Protein AF-A0A7C8KJS3-F1 (afdb_monomer)

Radius of gyration: 26.73 Å; Cα contacts (8 Å, |Δi|>4): 250; chains: 1; bounding box: 47×83×64 Å

pLDDT: mean 77.05, std 21.18, range [33.53, 98.31]

Structure (mmCIF, N/CA/C/O backbone):
data_AF-A0A7C8KJS3-F1
#
_entry.id   AF-A0A7C8KJS3-F1
#
loop_
_atom_site.group_PDB
_atom_site.id
_atom_site.type_symbol
_atom_site.label_atom_id
_atom_site.label_alt_id
_atom_site.label_comp_id
_atom_site.label_asym_id
_atom_site.label_entity_id
_atom_site.label_seq_id
_atom_site.pdbx_PDB_ins_code
_atom_site.Cartn_x
_atom_site.Cartn_y
_atom_site.Cartn_z
_atom_site.occupancy
_atom_site.B_iso_or_equiv
_atom_site.auth_seq_id
_atom_site.auth_comp_id
_atom_site.auth_asym_id
_atom_site.auth_atom_id
_atom_site.pdbx_PDB_model_num
ATOM 1 N N . MET A 1 1 ? -5.241 2.567 16.759 1.00 78.19 1 MET A N 1
ATOM 2 C CA . MET A 1 1 ? -5.014 2.054 15.390 1.00 78.19 1 MET A CA 1
ATOM 3 C C . MET A 1 1 ? -6.315 1.572 14.747 1.00 78.19 1 MET A C 1
ATOM 5 O O . MET A 1 1 ? -6.652 2.048 13.672 1.00 78.19 1 MET A O 1
ATOM 9 N N . ASP A 1 2 ? -7.074 0.710 15.429 1.00 82.81 2 ASP A N 1
ATOM 10 C CA . ASP A 1 2 ? -8.201 -0.045 14.847 1.00 82.81 2 ASP A CA 1
ATOM 11 C C . ASP A 1 2 ? -9.339 0.792 14.258 1.00 82.81 2 ASP A C 1
ATOM 13 O O . ASP A 1 2 ? -9.916 0.399 13.254 1.00 82.81 2 ASP A O 1
ATOM 17 N N . GLN A 1 3 ? -9.605 1.983 14.802 1.00 85.50 3 GLN A N 1
ATOM 18 C CA . GLN A 1 3 ? -10.633 2.894 14.275 1.00 85.50 3 GLN A CA 1
ATOM 19 C C . GLN A 1 3 ? -10.400 3.340 12.815 1.00 85.50 3 GLN A C 1
ATOM 21 O O . GLN A 1 3 ? -11.325 3.831 12.184 1.00 85.50 3 GLN A O 1
ATOM 26 N N . HIS A 1 4 ? -9.165 3.232 12.307 1.00 89.81 4 HIS A N 1
ATOM 27 C CA . HIS A 1 4 ? -8.796 3.600 10.929 1.00 89.81 4 HIS A CA 1
ATOM 28 C C . HIS A 1 4 ? -8.662 2.383 10.012 1.00 89.81 4 HIS A C 1
ATOM 30 O O . HIS A 1 4 ? -8.365 2.540 8.827 1.00 89.81 4 HIS A O 1
ATOM 36 N N . ARG A 1 5 ? -8.788 1.166 10.558 1.00 93.19 5 ARG A N 1
ATOM 37 C CA . ARG A 1 5 ? -8.637 -0.060 9.778 1.00 93.19 5 ARG A CA 1
ATOM 38 C C . ARG A 1 5 ? -9.802 -0.160 8.802 1.00 93.19 5 ARG A C 1
ATOM 40 O O . ARG A 1 5 ? -10.958 -0.099 9.209 1.00 93.19 5 ARG A O 1
ATOM 47 N N . LEU A 1 6 ? -9.484 -0.380 7.532 1.00 93.94 6 LEU A N 1
AT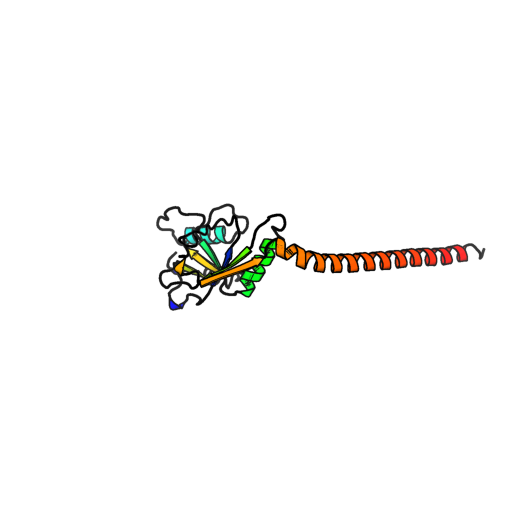OM 48 C CA . LEU A 1 6 ? -10.492 -0.615 6.507 1.00 93.94 6 LEU A CA 1
ATOM 49 C C . LEU A 1 6 ? -11.198 -1.946 6.761 1.00 93.94 6 LEU A C 1
ATOM 51 O O . LEU A 1 6 ? -10.555 -2.994 6.896 1.00 93.94 6 LEU A O 1
ATOM 55 N N . LEU A 1 7 ? -12.526 -1.894 6.787 1.00 92.81 7 LEU A N 1
ATOM 56 C CA . LEU A 1 7 ? -13.381 -3.076 6.778 1.00 92.81 7 LEU A CA 1
ATOM 57 C C . LEU A 1 7 ? -13.336 -3.744 5.396 1.00 92.81 7 LEU A C 1
ATOM 59 O O . LEU A 1 7 ? -12.975 -3.101 4.410 1.00 92.81 7 LEU A O 1
ATOM 63 N N . SER A 1 8 ? -13.732 -5.021 5.304 1.00 84.75 8 SER A N 1
ATOM 64 C CA . SER A 1 8 ? -13.644 -5.795 4.048 1.00 84.75 8 SER A CA 1
ATOM 65 C C . SER A 1 8 ? -14.277 -5.055 2.856 1.00 84.75 8 SER A C 1
ATOM 67 O O . SER A 1 8 ? -13.613 -4.813 1.851 1.00 84.75 8 SER A O 1
ATOM 69 N N . GLY A 1 9 ? -15.506 -4.547 3.013 1.00 88.44 9 GLY A N 1
ATOM 70 C CA . GLY A 1 9 ? -16.215 -3.815 1.954 1.00 88.44 9 GLY A CA 1
ATOM 71 C C . GLY A 1 9 ? -15.665 -2.421 1.615 1.00 88.44 9 GLY A C 1
ATOM 72 O O . GLY A 1 9 ? -16.145 -1.801 0.671 1.00 88.44 9 GLY A O 1
ATOM 73 N N . GLN A 1 10 ? -14.685 -1.910 2.367 1.00 92.12 10 GLN A N 1
ATOM 74 C CA . GLN A 1 10 ? -14.044 -0.612 2.114 1.00 92.12 10 GLN A CA 1
ATOM 75 C C . GLN A 1 10 ? -12.708 -0.748 1.374 1.00 92.12 10 GLN A C 1
ATOM 77 O O . GLN A 1 10 ? -12.130 0.256 0.949 1.00 92.12 10 GLN A O 1
ATOM 82 N N . LYS A 1 11 ? -12.187 -1.972 1.233 1.00 94.62 11 LYS A N 1
ATOM 83 C CA . LYS A 1 11 ? -10.914 -2.205 0.555 1.00 94.62 11 LYS A CA 1
ATOM 84 C C . LYS A 1 11 ? -11.071 -2.017 -0.959 1.00 94.62 11 LYS A C 1
ATOM 86 O O . LYS A 1 11 ? -12.046 -2.492 -1.541 1.00 94.62 11 LYS A O 1
ATOM 91 N N . PRO A 1 12 ? -10.117 -1.344 -1.623 1.00 95.19 12 PRO A N 1
ATOM 92 C CA . PRO A 1 12 ? -10.100 -1.263 -3.081 1.00 95.19 12 PRO A CA 1
ATOM 93 C C . PRO A 1 12 ? -9.927 -2.657 -3.702 1.00 95.19 12 PRO A C 1
ATOM 95 O O . PRO A 1 12 ? -9.172 -3.479 -3.190 1.00 95.19 12 PRO A O 1
ATOM 98 N N . GLY A 1 13 ? -10.596 -2.910 -4.833 1.00 96.06 13 GLY A N 1
ATOM 99 C CA . GLY A 1 13 ? -10.548 -4.221 -5.493 1.00 96.06 13 GLY A CA 1
ATOM 100 C C . GLY A 1 13 ? -9.159 -4.595 -6.025 1.00 96.06 13 GLY A C 1
ATOM 101 O O . GLY A 1 13 ? -8.749 -5.746 -5.911 1.00 96.06 13 GLY A O 1
ATOM 102 N N . LEU A 1 14 ? -8.428 -3.622 -6.574 1.00 97.56 14 LEU A N 1
ATOM 103 C CA . LEU A 1 14 ? -7.027 -3.755 -6.972 1.00 97.56 14 LEU A CA 1
ATOM 104 C C . LEU A 1 14 ? -6.243 -2.539 -6.494 1.00 97.56 14 LEU A C 1
ATOM 106 O O . LEU A 1 14 ? -6.755 -1.417 -6.485 1.00 97.56 14 LEU A O 1
ATOM 110 N N . VAL A 1 15 ? -4.986 -2.776 -6.143 1.00 98.19 15 VAL A N 1
ATOM 111 C CA . VAL A 1 15 ? -4.014 -1.742 -5.796 1.00 98.19 15 VAL A CA 1
ATOM 112 C C . VAL A 1 15 ? -2.680 -2.021 -6.464 1.00 98.19 15 VAL A C 1
ATOM 114 O O . VAL A 1 15 ? -2.384 -3.140 -6.876 1.00 98.19 15 VAL A O 1
ATOM 117 N N . TYR A 1 16 ? -1.871 -0.980 -6.571 1.00 98.00 16 TYR A N 1
ATOM 118 C CA . TYR A 1 16 ? -0.642 -0.970 -7.335 1.00 98.00 16 TYR A CA 1
ATOM 119 C C . TYR A 1 16 ? 0.503 -0.514 -6.450 1.00 98.00 16 TYR A C 1
ATOM 121 O O . TYR A 1 16 ? 0.458 0.554 -5.834 1.00 98.00 16 TYR A O 1
ATOM 129 N N . ARG A 1 17 ? 1.555 -1.319 -6.399 1.00 96.25 17 ARG A N 1
ATOM 130 C CA . ARG A 1 17 ? 2.775 -1.027 -5.662 1.00 96.25 17 ARG A CA 1
ATOM 131 C C . ARG A 1 17 ? 3.912 -0.775 -6.633 1.00 96.25 17 ARG A C 1
ATOM 133 O O . ARG A 1 17 ? 4.205 -1.616 -7.474 1.00 96.25 17 ARG A O 1
ATOM 140 N N . VAL A 1 18 ? 4.600 0.347 -6.469 1.00 94.06 18 VAL A N 1
ATOM 141 C CA . VAL A 1 18 ? 5.885 0.555 -7.137 1.00 94.06 18 VAL A CA 1
ATOM 142 C C . VAL A 1 18 ? 6.965 -0.148 -6.322 1.00 94.06 18 VAL A C 1
ATOM 144 O O . VAL A 1 18 ? 7.097 0.095 -5.121 1.00 94.06 18 VAL A O 1
ATOM 147 N N . HIS A 1 19 ? 7.730 -1.023 -6.964 1.00 92.88 19 HIS A N 1
ATOM 148 C CA . HIS A 1 19 ? 8.839 -1.736 -6.344 1.00 92.88 19 HIS A CA 1
ATOM 149 C C . HIS A 1 19 ? 10.107 -1.611 -7.186 1.00 92.88 19 HIS A C 1
ATOM 151 O O . HIS A 1 19 ? 10.057 -1.545 -8.408 1.00 92.88 19 HIS A O 1
ATOM 157 N N . TYR A 1 20 ? 11.251 -1.559 -6.521 1.00 89.62 20 TYR A N 1
ATOM 158 C CA . TYR A 1 20 ? 12.563 -1.423 -7.136 1.00 89.62 20 TYR A CA 1
ATOM 159 C C . TYR A 1 20 ? 13.612 -2.003 -6.185 1.00 89.62 20 TYR A C 1
ATOM 161 O O . TYR A 1 20 ? 13.393 -2.082 -4.970 1.00 89.62 20 TYR A O 1
ATOM 169 N N . GLN A 1 21 ? 14.761 -2.396 -6.731 1.00 82.75 21 GLN A N 1
ATOM 170 C CA . GLN A 1 21 ? 15.863 -2.949 -5.945 1.00 82.75 21 GLN A CA 1
ATOM 171 C C . GLN A 1 21 ? 16.332 -1.953 -4.871 1.00 82.75 21 GLN A C 1
ATOM 173 O O . GLN A 1 21 ? 16.418 -0.758 -5.125 1.00 82.75 21 GLN A O 1
ATOM 178 N N . GLY A 1 22 ? 16.619 -2.412 -3.653 1.00 79.44 22 GLY A N 1
ATOM 179 C CA . GLY A 1 22 ? 17.018 -1.521 -2.554 1.00 79.44 22 GLY A CA 1
ATOM 180 C C . GLY A 1 22 ? 15.871 -0.711 -1.931 1.00 79.44 22 GLY A C 1
ATOM 181 O O . GLY A 1 22 ? 16.123 0.172 -1.112 1.00 79.44 22 GLY A O 1
ATOM 182 N N . SER A 1 23 ? 14.611 -0.999 -2.282 1.00 84.06 23 SER A N 1
ATOM 183 C CA . SER A 1 23 ? 13.461 -0.550 -1.490 1.00 84.06 23 SER A CA 1
ATOM 184 C C . SER A 1 23 ? 13.569 -1.080 -0.054 1.00 84.06 23 SER A C 1
ATOM 186 O O . SER A 1 23 ? 13.959 -2.224 0.158 1.00 84.06 23 SER A O 1
ATOM 188 N N . ALA A 1 24 ? 13.184 -0.268 0.937 1.00 84.00 24 ALA A N 1
ATOM 189 C CA . ALA A 1 24 ? 13.157 -0.692 2.341 1.00 84.00 24 ALA A CA 1
ATOM 190 C C . ALA A 1 24 ? 12.141 -1.818 2.608 1.00 84.00 24 ALA A C 1
ATOM 192 O O . ALA A 1 24 ? 12.233 -2.510 3.617 1.00 84.00 24 ALA A O 1
ATOM 193 N N . THR A 1 25 ? 11.158 -1.993 1.723 1.00 87.44 25 THR A N 1
ATOM 194 C CA . THR A 1 25 ? 10.287 -3.168 1.729 1.00 87.44 25 THR A CA 1
ATOM 195 C C . THR A 1 25 ? 10.948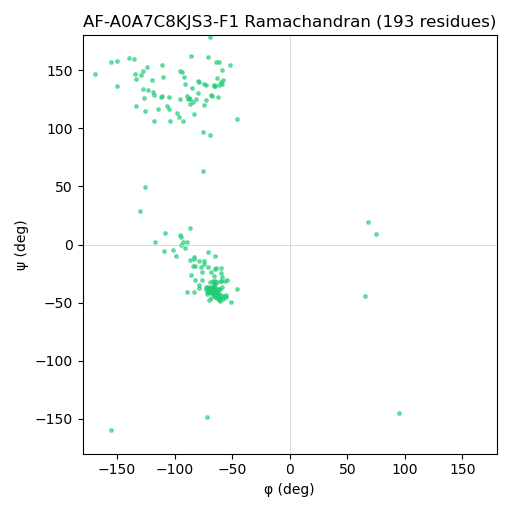 -4.275 0.919 1.00 87.44 25 THR A C 1
ATOM 197 O O . THR A 1 25 ? 11.171 -4.118 -0.284 1.00 87.44 25 THR A O 1
ATOM 200 N N . GLU A 1 26 ? 11.193 -5.403 1.566 1.00 88.56 26 GLU A N 1
ATOM 201 C CA . GLU A 1 26 ? 11.737 -6.596 0.925 1.00 88.56 26 GLU A CA 1
ATOM 202 C C . GLU A 1 26 ? 10.626 -7.344 0.177 1.00 88.56 26 GLU A C 1
ATOM 204 O O . GLU A 1 26 ? 9.499 -7.424 0.671 1.00 88.56 26 GLU A O 1
ATOM 209 N N . TYR A 1 27 ? 10.940 -7.880 -1.003 1.00 89.50 27 TYR A N 1
ATOM 210 C CA . TYR A 1 27 ? 10.081 -8.799 -1.748 1.00 89.50 27 TYR A CA 1
ATOM 211 C C . TYR A 1 27 ? 10.798 -10.140 -1.899 1.00 89.50 27 TYR A C 1
ATOM 213 O O . TYR A 1 27 ? 11.948 -10.170 -2.335 1.00 89.50 27 TYR A O 1
ATOM 221 N N . GLY A 1 28 ? 10.130 -11.233 -1.536 1.00 88.31 28 GLY A N 1
ATOM 222 C CA . GLY A 1 28 ? 10.691 -12.582 -1.595 1.00 88.31 28 GLY A CA 1
ATOM 223 C C . GLY A 1 28 ? 9.610 -13.650 -1.721 1.00 88.31 28 GLY A C 1
ATOM 224 O O . GLY A 1 28 ? 8.478 -13.354 -2.098 1.00 88.31 28 GLY A O 1
ATOM 225 N N . GLU A 1 29 ? 9.945 -14.890 -1.364 1.00 89.19 29 GLU A N 1
ATOM 226 C CA . GLU A 1 29 ? 9.064 -16.062 -1.526 1.00 89.19 29 GLU A CA 1
ATOM 227 C C . GLU A 1 29 ? 7.695 -15.901 -0.845 1.00 89.19 29 GLU A C 1
ATOM 229 O O . GLU A 1 29 ? 6.689 -16.394 -1.340 1.00 89.19 29 GLU A O 1
ATOM 234 N N . ASN A 1 30 ? 7.641 -15.153 0.260 1.00 91.25 30 ASN A N 1
ATOM 235 C CA . ASN A 1 30 ? 6.421 -14.930 1.040 1.00 91.25 30 ASN A CA 1
ATOM 236 C C . ASN A 1 30 ? 5.680 -13.627 0.681 1.00 91.25 30 ASN A C 1
ATOM 238 O O . ASN A 1 30 ? 4.731 -13.246 1.372 1.00 91.25 30 ASN A O 1
ATOM 242 N N . GLY A 1 31 ? 6.106 -12.931 -0.375 1.00 93.69 31 GLY A N 1
ATOM 243 C CA . GLY A 1 31 ? 5.556 -11.648 -0.802 1.00 93.69 31 GLY A CA 1
ATOM 244 C C . GLY A 1 31 ? 6.345 -10.464 -0.246 1.00 93.69 31 GLY A C 1
ATOM 245 O O . GLY A 1 31 ? 7.570 -10.521 -0.128 1.00 93.69 31 GLY A O 1
ATOM 246 N N . PHE A 1 32 ? 5.654 -9.366 0.069 1.00 95.00 32 PHE A N 1
ATOM 247 C CA . PHE A 1 32 ? 6.281 -8.162 0.611 1.00 95.00 32 PHE A CA 1
ATOM 248 C C . PHE A 1 32 ? 6.321 -8.166 2.134 1.00 95.00 32 PHE A C 1
ATOM 250 O O . PHE A 1 32 ? 5.314 -8.432 2.790 1.00 95.00 32 PHE A O 1
ATOM 257 N N . ALA A 1 33 ? 7.449 -7.736 2.690 1.00 94.88 33 ALA A N 1
ATOM 258 C CA . ALA A 1 33 ? 7.615 -7.475 4.112 1.00 94.88 33 ALA A CA 1
ATOM 259 C C . ALA A 1 33 ? 8.077 -6.033 4.342 1.00 94.88 33 ALA A C 1
ATOM 261 O O . ALA A 1 33 ? 9.005 -5.548 3.690 1.00 94.88 33 ALA A O 1
ATOM 262 N N . ALA A 1 34 ? 7.432 -5.347 5.283 1.00 92.81 34 ALA A N 1
ATOM 263 C CA . ALA A 1 34 ? 7.791 -3.993 5.672 1.00 92.81 34 ALA 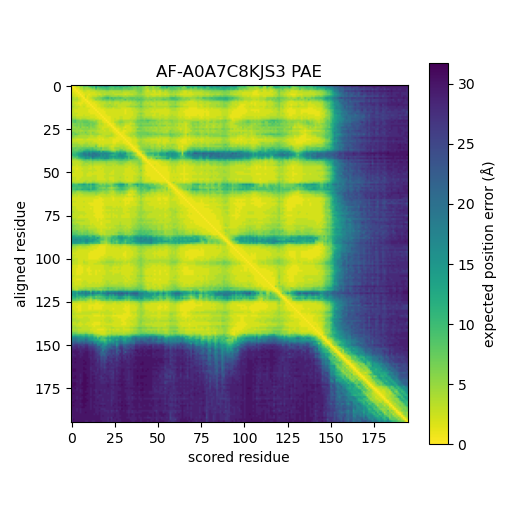A CA 1
ATOM 264 C C . ALA A 1 34 ? 9.221 -3.940 6.238 1.00 92.81 34 ALA A C 1
ATOM 266 O O . ALA A 1 34 ? 9.759 -4.949 6.707 1.00 92.81 34 ALA A O 1
ATOM 267 N N . GLY A 1 35 ? 9.829 -2.753 6.182 1.00 87.62 35 GLY A N 1
ATOM 268 C CA . GLY A 1 35 ? 11.212 -2.559 6.614 1.00 87.62 35 GLY A CA 1
ATOM 269 C C . GLY A 1 35 ? 11.381 -2.732 8.121 1.00 87.62 35 GLY A C 1
ATOM 270 O O . GLY A 1 35 ? 12.373 -3.300 8.565 1.00 87.62 35 GLY A O 1
ATOM 271 N N . ASP A 1 36 ? 10.402 -2.287 8.912 1.00 88.38 36 ASP A N 1
ATOM 272 C CA . ASP A 1 36 ? 10.363 -2.556 10.350 1.00 88.38 36 ASP A CA 1
ATOM 273 C C . ASP A 1 36 ? 9.489 -3.781 10.663 1.00 88.38 36 ASP A C 1
ATOM 275 O O . ASP A 1 36 ? 8.313 -3.850 10.292 1.00 88.38 36 ASP A O 1
ATOM 279 N N . ARG A 1 37 ? 10.093 -4.741 11.376 1.00 82.69 37 ARG A N 1
ATOM 280 C CA . ARG A 1 37 ? 9.514 -6.036 11.768 1.00 82.69 37 ARG A CA 1
ATOM 281 C C . ARG A 1 37 ? 9.390 -6.228 13.280 1.00 82.69 37 ARG A C 1
ATOM 283 O O . ARG A 1 37 ? 8.916 -7.275 13.706 1.00 82.69 37 ARG A O 1
ATOM 290 N N . SER A 1 38 ? 9.757 -5.234 14.091 1.00 81.56 38 SER A N 1
ATOM 291 C CA . SER A 1 38 ? 9.621 -5.264 15.557 1.00 81.56 38 SER A CA 1
ATOM 292 C C . SER A 1 38 ? 8.204 -5.635 16.045 1.00 81.56 38 SER A C 1
ATOM 294 O O . SER A 1 38 ? 7.216 -5.462 15.335 1.00 81.56 38 SER A O 1
ATOM 296 N N . MET A 1 39 ? 8.063 -6.180 17.250 1.00 70.62 39 MET A N 1
ATOM 297 C CA . MET A 1 39 ? 6.733 -6.429 17.813 1.00 70.62 39 MET A CA 1
ATOM 298 C C . MET A 1 39 ? 6.114 -5.098 18.261 1.00 70.62 39 MET A C 1
ATOM 300 O O . MET A 1 39 ? 6.807 -4.272 18.850 1.00 70.62 39 MET A O 1
ATOM 304 N N . ILE A 1 40 ? 4.825 -4.883 17.994 1.00 65.00 40 ILE A N 1
ATOM 305 C CA . ILE A 1 40 ? 4.119 -3.671 18.421 1.00 65.00 40 ILE A CA 1
ATOM 306 C C . ILE A 1 40 ? 3.382 -3.964 19.743 1.00 65.00 40 ILE A C 1
ATOM 308 O O . ILE A 1 40 ? 2.395 -4.702 19.711 1.00 65.00 40 ILE A O 1
ATOM 312 N N . PRO A 1 41 ? 3.797 -3.406 20.898 1.00 58.09 41 PRO A N 1
ATOM 313 C CA . PRO A 1 41 ? 2.903 -3.295 22.050 1.00 58.09 41 PRO A CA 1
ATOM 314 C C . PRO A 1 41 ? 1.742 -2.359 21.694 1.00 58.09 41 PRO A C 1
ATOM 316 O O . PRO A 1 41 ? 1.891 -1.540 20.797 1.00 58.09 41 PRO A O 1
ATOM 319 N N . SER A 1 42 ? 0.589 -2.455 22.364 1.00 68.25 42 SER A N 1
ATOM 320 C CA . SER A 1 42 ? -0.610 -1.667 22.020 1.00 68.25 42 SER A CA 1
ATOM 321 C C . SER A 1 42 ? -0.284 -0.183 21.771 1.00 68.25 42 SER A C 1
ATOM 323 O O . SER A 1 42 ? 0.020 0.556 22.707 1.00 68.25 42 SER A O 1
ATOM 325 N N . ILE A 1 43 ? -0.334 0.248 20.507 1.00 76.94 43 ILE A N 1
ATOM 326 C CA . ILE A 1 43 ? -0.071 1.636 20.121 1.00 76.94 43 ILE A CA 1
ATOM 327 C C . ILE A 1 43 ? -1.368 2.434 20.231 1.00 76.94 43 ILE A C 1
ATOM 329 O O . ILE A 1 43 ? -2.394 2.092 19.630 1.00 76.94 43 ILE A O 1
ATOM 333 N N . ASP A 1 44 ? -1.304 3.524 20.989 1.00 84.56 44 ASP A N 1
ATOM 334 C CA . ASP A 1 44 ? -2.396 4.476 21.107 1.00 84.56 44 ASP A CA 1
ATOM 335 C C . ASP A 1 44 ? -2.615 5.264 19.796 1.00 84.56 44 ASP A C 1
ATOM 337 O O . ASP A 1 44 ? -1.954 5.079 18.770 1.00 84.56 44 ASP A O 1
ATOM 341 N N . LYS A 1 45 ? -3.614 6.148 19.786 1.00 87.94 45 LYS A N 1
ATOM 342 C CA . LYS A 1 45 ? -3.930 6.958 18.600 1.00 87.94 45 LYS A CA 1
ATOM 343 C C . LYS A 1 45 ? -2.750 7.845 18.176 1.00 87.94 45 LYS A C 1
ATOM 345 O O . LYS A 1 45 ? -2.518 8.007 16.979 1.00 87.94 45 LYS A O 1
ATOM 350 N N . THR A 1 46 ? -2.020 8.396 19.141 1.00 87.88 46 THR A N 1
ATOM 351 C CA . THR A 1 46 ? -0.919 9.338 18.915 1.00 87.88 46 THR A CA 1
ATOM 352 C C . THR A 1 46 ? 0.281 8.646 18.277 1.00 87.88 46 THR A C 1
ATOM 354 O O . THR A 1 46 ? 0.781 9.116 17.255 1.00 87.88 46 THR A O 1
ATOM 357 N N . GLY A 1 47 ? 0.697 7.497 18.812 1.00 88.81 47 GLY A N 1
ATOM 358 C CA . GLY A 1 47 ? 1.792 6.705 18.261 1.00 88.81 47 GLY A CA 1
ATOM 359 C C . GLY A 1 47 ? 1.495 6.221 16.843 1.00 88.81 47 GLY A C 1
ATOM 360 O O . GLY A 1 47 ? 2.363 6.290 15.976 1.00 88.81 47 GLY A O 1
ATOM 361 N N . PHE A 1 48 ? 0.246 5.833 16.558 1.00 90.94 48 PHE A N 1
ATOM 362 C CA . PHE A 1 48 ? -0.163 5.451 15.205 1.00 90.94 48 PHE A CA 1
ATOM 363 C C . PHE A 1 48 ? 0.005 6.609 14.213 1.00 90.94 48 PHE A C 1
ATOM 365 O O . PHE A 1 48 ? 0.588 6.428 13.147 1.00 90.94 48 PHE A O 1
ATOM 372 N N . TYR A 1 49 ? -0.458 7.812 14.564 1.00 91.75 49 TYR A N 1
ATOM 373 C CA . TYR A 1 49 ? -0.293 8.978 13.695 1.00 91.75 49 TYR A CA 1
ATOM 374 C C . TYR A 1 49 ? 1.165 9.373 13.503 1.00 91.75 49 TYR A C 1
ATOM 376 O O . TYR A 1 49 ? 1.544 9.709 12.385 1.00 91.75 49 TYR A O 1
ATOM 384 N N . HIS A 1 50 ? 1.989 9.261 14.545 1.00 89.50 50 HIS A N 1
ATOM 385 C CA . HIS A 1 50 ? 3.425 9.478 14.420 1.00 89.50 50 HIS A CA 1
ATOM 386 C C . HIS A 1 50 ? 4.062 8.497 13.422 1.00 89.50 50 HIS A C 1
ATOM 388 O O . HIS A 1 50 ? 4.836 8.909 12.562 1.00 89.50 50 HIS A O 1
ATOM 394 N N . MET A 1 51 ? 3.699 7.210 13.473 1.00 90.25 51 MET A N 1
ATOM 395 C CA . MET A 1 51 ? 4.187 6.221 12.504 1.00 90.25 51 MET A CA 1
ATOM 396 C C . MET A 1 51 ? 3.745 6.531 11.070 1.00 90.25 51 MET A C 1
ATOM 398 O O . MET A 1 51 ? 4.528 6.346 10.139 1.00 90.25 51 MET A O 1
ATOM 402 N N . VAL A 1 52 ? 2.501 6.984 10.882 1.00 91.44 52 VAL A N 1
ATOM 403 C CA . VAL A 1 52 ? 1.995 7.393 9.563 1.00 91.44 52 VAL A CA 1
ATOM 404 C C . VAL A 1 52 ? 2.759 8.618 9.057 1.00 91.44 52 VAL A C 1
ATOM 406 O O . VAL A 1 52 ? 3.190 8.629 7.909 1.00 91.44 52 VAL A O 1
ATOM 409 N N . ASP A 1 53 ? 2.990 9.620 9.905 1.00 90.44 53 ASP A N 1
ATOM 410 C CA . ASP A 1 53 ? 3.740 10.823 9.532 1.00 90.44 53 ASP A CA 1
ATOM 411 C C . ASP 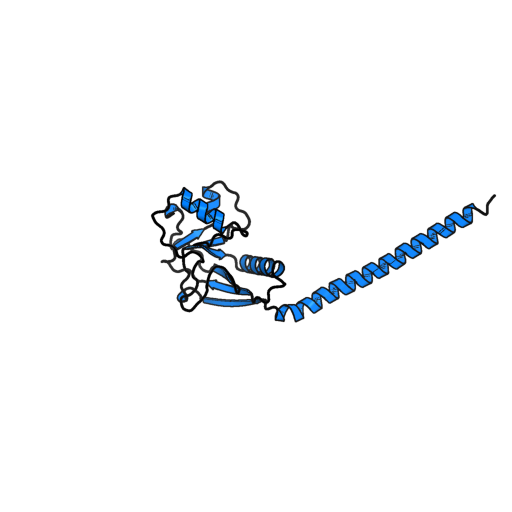A 1 53 ? 5.182 10.499 9.136 1.00 90.44 53 ASP A C 1
ATOM 413 O O . ASP A 1 53 ? 5.664 10.993 8.117 1.00 90.44 53 ASP A O 1
ATOM 417 N N . GLU A 1 54 ? 5.861 9.638 9.898 1.00 89.25 54 GLU A N 1
ATOM 418 C CA . GLU A 1 54 ? 7.204 9.163 9.557 1.00 89.25 54 GLU A CA 1
ATOM 419 C C . GLU A 1 54 ? 7.228 8.375 8.247 1.00 89.25 54 GLU A C 1
ATOM 421 O O . GLU A 1 54 ? 8.139 8.560 7.443 1.00 89.25 54 GLU A O 1
ATOM 426 N N . HIS A 1 55 ? 6.207 7.557 7.983 1.00 90.12 55 HIS A N 1
ATOM 427 C CA . HIS A 1 55 ? 6.099 6.816 6.729 1.00 90.12 55 HIS A CA 1
ATOM 428 C C . HIS A 1 55 ? 5.907 7.726 5.509 1.00 90.12 55 HIS A C 1
ATOM 430 O O . HIS A 1 55 ? 6.549 7.532 4.480 1.00 90.12 55 HIS A O 1
ATOM 436 N N . LEU A 1 56 ? 5.047 8.741 5.623 1.00 88.25 56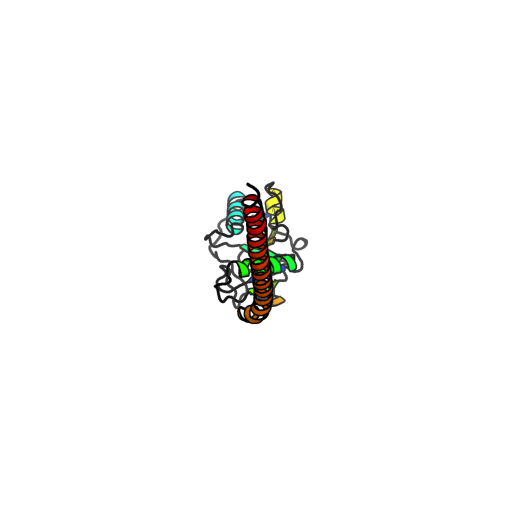 LEU A N 1
ATOM 437 C CA . LEU A 1 56 ? 4.750 9.665 4.523 1.00 88.25 56 LEU A CA 1
ATOM 438 C C . LEU A 1 56 ? 5.886 10.671 4.267 1.00 88.25 56 LEU A C 1
ATOM 440 O O . LEU A 1 56 ? 5.927 11.328 3.221 1.00 88.25 56 LEU A O 1
ATOM 444 N N . ARG A 1 57 ? 6.835 10.806 5.200 1.00 84.69 57 ARG A N 1
ATOM 445 C CA . ARG A 1 57 ? 8.051 11.602 5.016 1.00 84.69 57 ARG A CA 1
ATOM 446 C C . ARG A 1 57 ? 9.027 10.846 4.119 1.00 84.69 57 ARG A C 1
ATOM 448 O O . ARG A 1 57 ? 9.855 10.081 4.594 1.00 84.69 57 ARG A O 1
ATOM 455 N N . TRP A 1 58 ? 9.022 11.171 2.825 1.00 68.56 58 TRP A N 1
ATOM 456 C CA . TRP A 1 58 ? 9.923 10.587 1.811 1.00 68.56 58 TRP A CA 1
ATOM 457 C C . TRP A 1 58 ? 11.400 10.508 2.244 1.00 68.56 58 TRP A C 1
ATOM 459 O O . TRP A 1 58 ? 12.101 9.560 1.907 1.00 68.56 58 TRP A O 1
ATOM 469 N N . ARG A 1 59 ? 11.906 11.527 2.954 1.00 71.62 59 ARG A N 1
ATOM 470 C CA . ARG A 1 59 ? 13.312 11.599 3.398 1.00 71.62 59 ARG A CA 1
ATOM 471 C C . ARG A 1 59 ? 13.569 10.953 4.761 1.00 71.62 59 ARG A C 1
ATOM 473 O O . ARG A 1 59 ? 14.695 11.041 5.250 1.00 71.62 59 ARG A O 1
ATOM 480 N N . SER A 1 60 ? 12.556 10.358 5.391 1.00 76.31 60 SER A N 1
ATOM 481 C CA . SER A 1 60 ? 12.763 9.652 6.649 1.00 76.31 60 SER A CA 1
ATOM 482 C C . SER A 1 60 ? 13.658 8.440 6.409 1.00 76.31 60 SER A C 1
ATOM 484 O O . SER A 1 60 ? 13.517 7.714 5.427 1.00 76.31 60 SER A O 1
ATOM 486 N N . ARG A 1 61 ? 14.622 8.248 7.310 1.00 75.44 61 A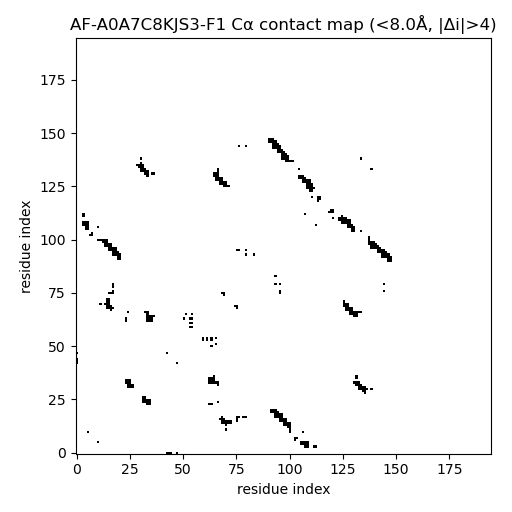RG A N 1
ATOM 487 C CA . ARG A 1 61 ? 15.476 7.052 7.344 1.00 75.44 61 ARG A CA 1
ATOM 488 C C . ARG A 1 61 ? 14.922 5.997 8.299 1.00 75.44 61 ARG A C 1
ATOM 490 O O . ARG A 1 61 ? 15.541 4.950 8.468 1.00 75.44 61 ARG A O 1
ATOM 497 N N . VAL A 1 62 ? 13.796 6.291 8.948 1.00 82.81 62 VAL A N 1
ATOM 498 C CA . VAL A 1 62 ? 13.130 5.372 9.861 1.00 82.81 62 VAL A CA 1
ATOM 499 C C . VAL A 1 62 ? 12.490 4.268 9.033 1.00 82.81 62 VAL A C 1
ATOM 501 O O . VAL A 1 62 ? 11.708 4.529 8.117 1.00 82.81 62 VAL A O 1
ATOM 504 N N . LEU A 1 63 ? 12.838 3.021 9.346 1.00 86.06 63 LEU A N 1
ATOM 505 C CA . LEU A 1 63 ? 12.200 1.869 8.728 1.00 86.06 63 LEU A CA 1
ATOM 506 C C . LEU A 1 63 ? 10.720 1.877 9.085 1.00 86.06 63 LEU A C 1
ATOM 508 O O . LEU A 1 63 ? 10.344 1.968 10.252 1.00 86.06 63 LEU A O 1
ATOM 512 N N . SER A 1 64 ? 9.879 1.799 8.063 1.00 90.31 64 SER A N 1
ATOM 513 C CA . SER A 1 64 ? 8.444 1.814 8.270 1.00 90.31 64 SER A CA 1
ATOM 514 C C . SER A 1 64 ? 7.866 0.410 8.333 1.00 90.31 64 SER A C 1
ATOM 516 O O . SER A 1 64 ? 8.325 -0.507 7.651 1.00 90.31 64 SER A O 1
ATOM 518 N N . ARG A 1 65 ? 6.796 0.288 9.119 1.00 91.31 65 ARG A N 1
ATOM 519 C CA . ARG A 1 65 ? 5.912 -0.878 9.171 1.00 91.31 65 ARG A CA 1
ATOM 520 C C . ARG A 1 65 ? 4.852 -0.898 8.089 1.00 91.31 65 ARG A C 1
ATOM 522 O O . ARG A 1 65 ? 4.163 -1.904 7.935 1.00 91.31 65 ARG A O 1
ATOM 529 N N . PHE A 1 66 ? 4.670 0.222 7.405 1.00 94.31 66 PHE A N 1
ATOM 530 C CA . PHE A 1 66 ? 3.683 0.333 6.355 1.00 94.31 66 PHE A CA 1
ATOM 531 C C . PHE A 1 66 ? 4.306 0.030 5.001 1.00 94.31 66 PHE A C 1
ATOM 533 O O . PHE A 1 66 ? 5.483 0.297 4.748 1.00 94.31 66 PHE A O 1
ATOM 540 N N . ILE A 1 67 ? 3.484 -0.532 4.129 1.00 95.69 67 ILE A N 1
ATOM 541 C CA . ILE A 1 67 ? 3.806 -0.772 2.732 1.00 95.69 67 ILE A CA 1
ATOM 542 C C . ILE A 1 67 ? 2.813 0.057 1.914 1.00 95.69 67 ILE A C 1
ATOM 544 O O . ILE A 1 67 ? 1.633 -0.296 1.851 1.00 95.69 67 ILE A O 1
ATOM 548 N N . SER A 1 68 ? 3.280 1.160 1.315 1.00 95.31 68 SER A N 1
ATOM 549 C CA . SER A 1 68 ? 2.447 1.997 0.442 1.00 95.31 68 SER A CA 1
ATOM 550 C C . SER A 1 68 ? 2.036 1.258 -0.822 1.00 95.31 68 SER A C 1
ATOM 552 O O . SER A 1 68 ? 2.857 0.608 -1.488 1.00 95.31 68 SER A O 1
ATOM 554 N N . VAL A 1 69 ? 0.769 1.437 -1.173 1.00 97.00 69 VAL A N 1
ATOM 555 C CA . VAL A 1 69 ? 0.158 1.049 -2.443 1.00 97.00 69 VAL A CA 1
ATOM 556 C C . VAL A 1 69 ? -0.803 2.152 -2.894 1.00 97.00 69 VAL A C 1
ATOM 558 O O . VAL A 1 69 ? -1.257 2.954 -2.082 1.00 97.00 69 VAL A O 1
ATOM 561 N N . PHE A 1 70 ? -1.148 2.178 -4.176 1.00 97.00 70 PHE A N 1
ATOM 562 C CA . PHE A 1 70 ? -2.070 3.154 -4.759 1.00 97.00 70 PHE A CA 1
ATOM 563 C C . PHE A 1 70 ? -3.278 2.446 -5.368 1.00 97.00 70 PHE A C 1
ATOM 565 O O . PHE A 1 70 ? -3.113 1.400 -5.988 1.00 97.00 70 PHE A O 1
ATOM 572 N N . SER A 1 71 ? -4.483 2.996 -5.248 1.00 96.62 71 SER A N 1
ATOM 573 C CA . SER A 1 71 ? -5.654 2.465 -5.963 1.00 96.62 71 SER A CA 1
ATOM 574 C C . SER A 1 71 ? -5.750 2.960 -7.414 1.00 96.62 71 SER A C 1
ATOM 576 O O . SER A 1 71 ? -6.404 2.316 -8.233 1.00 96.62 71 SER A O 1
ATOM 578 N N . ASP A 1 72 ? -5.065 4.053 -7.777 1.00 95.88 72 ASP A N 1
ATOM 579 C CA . ASP A 1 72 ? -4.964 4.539 -9.159 1.00 95.88 72 ASP A CA 1
ATOM 580 C C . ASP A 1 72 ? -3.650 4.069 -9.813 1.00 95.88 72 ASP A C 1
ATOM 582 O O . ASP A 1 72 ? -2.548 4.513 -9.472 1.00 95.88 72 ASP A O 1
ATOM 586 N N . ARG A 1 73 ? -3.772 3.202 -10.828 1.00 95.44 73 ARG A N 1
ATOM 587 C CA . ARG A 1 73 ? -2.637 2.688 -11.615 1.00 95.44 73 ARG A CA 1
ATOM 588 C C . ARG A 1 73 ? -1.797 3.805 -12.233 1.00 95.44 73 ARG A C 1
ATOM 590 O O . ARG A 1 73 ? -0.572 3.779 -12.155 1.00 95.44 73 ARG A O 1
ATOM 597 N N . LYS A 1 74 ? -2.441 4.813 -12.831 1.00 93.00 74 LYS A N 1
ATOM 598 C CA . LYS A 1 74 ? -1.749 5.936 -13.481 1.00 93.00 74 LYS A CA 1
ATOM 599 C C . LYS A 1 74 ? -1.008 6.778 -12.453 1.00 93.00 74 LYS A C 1
ATOM 601 O O . LYS A 1 74 ? 0.010 7.385 -12.786 1.00 93.00 74 LYS A O 1
ATOM 606 N N . HIS A 1 75 ? -1.515 6.874 -11.226 1.00 91.94 75 HIS A N 1
ATOM 607 C CA . HIS A 1 75 ? -0.789 7.553 -10.164 1.00 91.94 75 HIS A CA 1
ATOM 608 C C . HIS A 1 75 ? 0.464 6.777 -9.755 1.00 91.94 75 HIS A C 1
ATOM 610 O O . HIS A 1 75 ? 1.541 7.377 -9.742 1.00 91.94 75 HIS A O 1
ATOM 616 N N . ALA A 1 76 ? 0.363 5.462 -9.554 1.00 93.44 76 ALA A N 1
ATOM 617 C CA . ALA A 1 76 ? 1.526 4.615 -9.292 1.00 93.44 76 ALA A CA 1
ATOM 618 C C . ALA A 1 76 ? 2.580 4.711 -10.414 1.00 93.44 76 ALA A C 1
ATOM 620 O O . ALA A 1 76 ? 3.762 4.908 -10.141 1.00 93.44 76 ALA A O 1
ATOM 621 N N . GLU A 1 77 ? 2.168 4.684 -11.685 1.00 92.00 77 GLU A N 1
ATOM 622 C CA . GLU A 1 77 ? 3.071 4.866 -12.832 1.00 92.00 77 GLU A CA 1
ATOM 623 C C . GLU A 1 77 ? 3.759 6.241 -12.834 1.00 92.00 77 GLU A C 1
ATOM 625 O O . GLU A 1 77 ? 4.962 6.346 -13.088 1.00 92.00 77 GLU A O 1
ATOM 630 N N . ARG A 1 78 ? 3.020 7.323 -12.548 1.00 90.00 78 ARG A N 1
ATOM 631 C CA . ARG A 1 78 ? 3.614 8.666 -12.422 1.00 90.00 78 ARG A CA 1
ATOM 632 C C . ARG A 1 78 ? 4.615 8.719 -11.274 1.00 90.00 78 ARG A C 1
ATOM 634 O O . ARG A 1 78 ? 5.668 9.333 -11.430 1.00 90.00 78 ARG A O 1
ATOM 641 N N . TRP A 1 79 ? 4.301 8.081 -10.149 1.00 88.25 79 TRP A N 1
ATOM 642 C CA . TRP A 1 79 ? 5.201 7.990 -9.005 1.00 88.25 79 TRP A CA 1
ATOM 643 C C . TRP A 1 79 ? 6.489 7.249 -9.381 1.00 88.25 79 TRP A C 1
ATOM 645 O O . TRP A 1 79 ? 7.575 7.772 -9.143 1.00 88.25 79 TRP A O 1
ATOM 655 N N . ALA A 1 80 ? 6.378 6.108 -10.071 1.00 88.88 80 ALA A N 1
ATOM 656 C CA . ALA A 1 80 ? 7.517 5.350 -10.589 1.00 88.88 80 ALA A CA 1
ATOM 657 C C . ALA A 1 80 ? 8.421 6.204 -11.493 1.00 88.88 80 ALA A C 1
ATOM 659 O O . ALA A 1 80 ? 9.639 6.207 -11.325 1.00 88.88 80 ALA A O 1
ATOM 660 N N . ARG A 1 81 ? 7.835 7.005 -12.395 1.00 84.81 81 ARG A N 1
ATOM 661 C CA . ARG A 1 81 ? 8.585 7.930 -13.269 1.00 84.81 81 ARG A CA 1
ATOM 662 C C . ARG A 1 81 ? 9.333 9.009 -12.491 1.00 84.81 81 ARG A C 1
ATOM 664 O O . ARG A 1 81 ? 10.483 9.301 -12.806 1.00 84.81 81 ARG A O 1
ATOM 671 N N . VAL A 1 82 ? 8.688 9.616 -11.492 1.00 84.56 82 VAL A N 1
ATOM 672 C CA . VAL A 1 82 ? 9.327 10.632 -10.638 1.00 84.56 82 VAL A CA 1
ATOM 673 C C . VAL A 1 82 ? 10.465 10.011 -9.835 1.00 84.56 82 VAL A C 1
ATOM 675 O O . VAL A 1 82 ? 11.542 10.598 -9.750 1.00 84.56 82 VAL A O 1
ATOM 678 N N . TRP A 1 83 ? 10.250 8.816 -9.280 1.00 85.12 83 TRP A N 1
ATOM 679 C CA . TRP A 1 83 ? 11.284 8.092 -8.554 1.00 85.12 83 TRP A CA 1
ATOM 680 C C . TRP A 1 83 ? 12.486 7.788 -9.454 1.00 85.12 83 TRP A C 1
ATOM 682 O O . TRP A 1 83 ? 13.605 8.131 -9.082 1.00 85.12 83 TRP A O 1
ATOM 692 N N . GLN A 1 84 ? 12.265 7.253 -10.659 1.00 82.75 84 GLN A N 1
ATOM 693 C CA . GLN A 1 84 ? 13.331 6.989 -11.631 1.00 82.75 84 GLN A CA 1
ATOM 694 C C . GLN A 1 84 ? 14.102 8.265 -11.987 1.00 82.75 84 GLN A C 1
ATOM 696 O O . GLN A 1 84 ? 15.327 8.268 -11.960 1.00 82.75 84 GLN A O 1
ATOM 701 N N . GLY A 1 85 ? 13.400 9.365 -12.282 1.00 82.31 85 GLY A N 1
ATOM 702 C CA . GLY A 1 85 ? 14.027 10.647 -12.623 1.00 82.31 85 GLY A CA 1
ATOM 703 C C . GLY A 1 85 ? 14.932 11.197 -11.514 1.00 82.31 85 GLY A C 1
ATOM 704 O O . GLY A 1 85 ? 15.946 11.824 -11.802 1.00 82.31 85 GLY A O 1
ATOM 705 N N . ASN A 1 86 ? 14.606 10.913 -10.252 1.00 82.94 86 ASN A N 1
ATOM 706 C CA . ASN A 1 86 ? 15.426 11.292 -9.098 1.00 82.94 86 ASN A CA 1
ATOM 707 C C . ASN A 1 86 ? 16.574 10.309 -8.808 1.00 82.94 86 ASN A C 1
ATOM 709 O O . ASN A 1 86 ? 17.434 10.617 -7.987 1.00 82.94 86 ASN A O 1
ATOM 713 N N . ASN A 1 87 ? 16.583 9.140 -9.453 1.00 82.19 87 ASN A N 1
ATOM 714 C CA . ASN A 1 87 ? 17.519 8.043 -9.211 1.00 82.19 87 ASN A CA 1
ATOM 715 C C . ASN A 1 87 ? 18.148 7.530 -10.522 1.00 82.19 87 ASN A C 1
ATOM 717 O O . ASN A 1 87 ? 18.508 6.363 -10.613 1.00 82.19 87 ASN A O 1
ATOM 721 N N . MET A 1 88 ? 18.282 8.387 -11.544 1.00 72.81 88 MET A N 1
ATOM 722 C CA . MET A 1 88 ? 18.739 7.994 -12.890 1.00 72.81 88 MET A CA 1
ATOM 723 C C . MET A 1 88 ? 20.133 7.352 -12.920 1.00 72.81 88 MET A C 1
ATOM 725 O O . MET A 1 88 ? 20.418 6.556 -13.808 1.00 72.81 88 MET A O 1
ATOM 729 N N . GLU A 1 89 ? 20.989 7.701 -11.961 1.00 73.25 89 GLU A N 1
ATOM 730 C CA . GLU A 1 89 ? 22.342 7.144 -11.834 1.00 73.25 89 GLU A CA 1
ATOM 731 C C . GLU A 1 89 ? 22.340 5.709 -11.291 1.00 73.25 89 GLU A C 1
ATOM 733 O O . GLU A 1 89 ? 23.333 4.989 -11.401 1.00 73.25 89 GLU A O 1
ATOM 738 N N . LEU A 1 90 ? 21.226 5.284 -10.693 1.00 71.56 90 LEU A N 1
ATOM 739 C CA . LEU A 1 90 ? 21.076 3.960 -10.128 1.00 71.56 90 LEU A CA 1
ATOM 740 C C . LEU A 1 90 ? 20.577 3.001 -11.217 1.00 71.56 90 LEU A C 1
ATOM 742 O O . LEU A 1 90 ? 19.554 3.237 -11.859 1.00 71.56 90 LEU A O 1
ATOM 746 N N . ASP A 1 91 ? 21.293 1.894 -11.410 1.00 70.75 91 ASP A N 1
ATOM 747 C CA . ASP A 1 91 ? 20.918 0.821 -12.339 1.00 70.75 91 ASP A CA 1
ATOM 748 C C . ASP A 1 91 ? 19.781 -0.046 -11.778 1.00 70.75 91 ASP A C 1
ATOM 750 O O . ASP A 1 91 ? 19.957 -1.203 -11.407 1.00 70.75 91 ASP A O 1
ATOM 754 N N . HIS A 1 92 ? 18.619 0.574 -11.580 1.00 80.00 92 HIS A N 1
ATOM 755 C CA . HIS A 1 92 ? 17.478 -0.055 -10.933 1.00 80.00 92 HIS A CA 1
ATOM 756 C C . HIS A 1 92 ? 16.361 -0.250 -11.946 1.00 80.00 92 HIS A C 1
ATOM 758 O O . HIS A 1 92 ? 15.905 0.694 -12.593 1.00 80.00 92 HIS A O 1
ATOM 764 N N . THR A 1 93 ? 15.884 -1.489 -12.028 1.00 85.19 93 THR A N 1
ATOM 765 C CA . THR A 1 93 ? 14.626 -1.802 -12.701 1.00 85.19 93 THR A CA 1
ATOM 766 C C . THR A 1 93 ? 13.466 -1.467 -11.768 1.00 85.19 93 THR A C 1
ATOM 768 O O . THR A 1 93 ? 13.465 -1.871 -10.599 1.00 85.19 93 THR A O 1
ATOM 771 N N . VAL A 1 94 ? 12.480 -0.733 -12.283 1.00 90.00 94 VAL A N 1
ATOM 772 C CA . VAL A 1 94 ? 11.268 -0.367 -11.545 1.00 90.00 94 VAL A CA 1
ATOM 773 C C . VAL A 1 94 ? 10.099 -1.206 -12.040 1.00 90.00 94 VAL A C 1
ATOM 775 O O . VAL A 1 94 ? 9.786 -1.247 -13.233 1.00 90.00 94 VAL A O 1
ATOM 778 N N . TYR A 1 95 ? 9.432 -1.849 -11.093 1.00 92.19 95 TYR A N 1
ATOM 779 C CA . TYR A 1 95 ? 8.287 -2.717 -11.299 1.00 92.19 95 TYR A CA 1
ATOM 780 C C . TYR A 1 95 ? 7.015 -2.070 -10.761 1.00 92.19 95 TYR A C 1
ATOM 782 O O . TYR A 1 95 ? 7.018 -1.414 -9.716 1.00 92.19 95 TYR A O 1
ATOM 790 N N . LEU A 1 96 ? 5.915 -2.304 -11.464 1.00 95.81 96 LEU A N 1
ATOM 791 C CA . LEU A 1 96 ? 4.566 -2.061 -10.993 1.00 95.81 96 LEU A CA 1
ATOM 792 C C . LEU A 1 96 ? 3.951 -3.408 -10.646 1.00 95.81 96 LEU A C 1
ATOM 794 O O . LEU A 1 96 ? 3.797 -4.278 -11.500 1.00 95.81 96 LEU A O 1
ATOM 798 N N . VAL A 1 97 ? 3.627 -3.582 -9.376 1.00 97.00 97 VAL A N 1
ATOM 799 C CA . VAL A 1 97 ? 3.087 -4.826 -8.846 1.00 97.00 97 VAL A CA 1
ATOM 800 C C . VAL A 1 97 ? 1.611 -4.628 -8.556 1.00 97.00 97 VAL A C 1
ATOM 802 O O . VAL A 1 97 ? 1.239 -3.758 -7.768 1.00 97.00 97 VAL A O 1
ATOM 805 N N . THR A 1 98 ? 0.775 -5.416 -9.220 1.00 98.25 98 THR A N 1
ATOM 806 C CA . THR A 1 98 ? -0.676 -5.412 -9.050 1.00 98.25 98 THR A CA 1
ATOM 807 C C . THR A 1 98 ? -1.045 -6.386 -7.947 1.00 98.25 98 THR A C 1
ATOM 809 O O . THR A 1 98 ? -0.639 -7.549 -7.954 1.00 98.25 98 THR A O 1
ATOM 812 N N . ILE A 1 99 ? -1.817 -5.896 -6.987 1.00 98.31 99 ILE A N 1
ATOM 813 C CA . ILE A 1 99 ? -2.145 -6.592 -5.751 1.00 98.31 99 ILE A CA 1
ATOM 814 C C . ILE A 1 99 ? -3.662 -6.594 -5.602 1.00 98.31 99 ILE A C 1
ATOM 816 O O . ILE A 1 99 ? -4.314 -5.562 -5.773 1.00 98.31 99 ILE A O 1
ATOM 820 N N . LYS A 1 100 ? -4.220 -7.754 -5.269 1.00 98.00 100 LYS A N 1
ATOM 821 C CA . LYS A 1 100 ? -5.617 -7.922 -4.883 1.00 98.00 100 LYS A CA 1
ATOM 822 C C . LYS A 1 100 ? -5.670 -8.109 -3.364 1.00 98.00 100 LYS A C 1
ATOM 824 O O . LYS A 1 100 ? -5.273 -9.172 -2.890 1.00 98.00 100 LYS A O 1
ATOM 829 N N . PRO A 1 101 ? -6.110 -7.100 -2.592 1.00 96.81 101 PRO A N 1
ATOM 830 C CA . PRO A 1 101 ? -6.207 -7.238 -1.144 1.00 96.81 101 PRO A CA 1
ATOM 831 C C . PRO A 1 101 ? -7.151 -8.375 -0.727 1.00 96.81 101 PRO A C 1
ATOM 833 O O . PRO A 1 101 ? -8.224 -8.543 -1.308 1.00 96.81 101 PRO A O 1
ATOM 836 N N . SER A 1 102 ? -6.761 -9.120 0.304 1.00 94.62 102 SER A N 1
ATOM 837 C CA . SER A 1 102 ? -7.589 -10.104 1.004 1.00 94.62 102 SER A CA 1
ATOM 838 C C . SER A 1 102 ? -8.427 -9.435 2.100 1.00 94.62 102 SER A C 1
ATOM 840 O O . SER A 1 102 ? -8.123 -8.331 2.562 1.00 94.62 102 SER A O 1
ATOM 842 N N . GLU A 1 103 ? -9.471 -10.114 2.573 1.00 90.56 103 GLU A N 1
ATOM 843 C CA . GLU A 1 103 ? -10.293 -9.677 3.706 1.00 90.56 103 GLU A CA 1
ATOM 844 C C . GLU A 1 103 ? -9.497 -9.600 5.015 1.00 90.56 103 GLU A C 1
ATOM 846 O O . GLU A 1 103 ? -9.717 -8.685 5.814 1.00 90.56 103 GLU A O 1
ATOM 851 N N . ASP A 1 104 ? -8.500 -10.469 5.182 1.00 91.94 104 ASP A N 1
ATOM 852 C CA . ASP A 1 104 ? -7.668 -10.533 6.388 1.00 91.94 104 ASP A CA 1
ATOM 853 C C . ASP A 1 104 ? -6.608 -9.429 6.454 1.00 91.94 104 ASP A C 1
ATOM 855 O O . ASP A 1 104 ? -6.111 -9.098 7.535 1.00 91.94 104 ASP A O 1
ATOM 859 N N . ASP A 1 105 ? -6.287 -8.808 5.315 1.00 94.31 105 ASP A N 1
ATOM 860 C CA . ASP A 1 105 ? -5.240 -7.794 5.251 1.00 94.31 105 ASP A CA 1
ATOM 861 C C . ASP A 1 105 ? -5.566 -6.593 6.149 1.00 94.31 105 ASP A C 1
ATOM 863 O O . ASP A 1 105 ? -6.694 -6.094 6.212 1.00 94.31 105 ASP A O 1
ATOM 867 N N . VAL A 1 106 ? -4.567 -6.094 6.869 1.00 94.56 106 VAL A N 1
ATOM 868 C CA . VAL A 1 106 ? -4.725 -4.894 7.693 1.00 94.56 106 VAL A CA 1
ATOM 869 C C . VAL A 1 106 ? -4.309 -3.699 6.849 1.00 94.56 106 VAL A C 1
ATOM 871 O O . VAL A 1 106 ? -3.121 -3.501 6.591 1.00 94.56 106 VAL A O 1
ATOM 874 N N . MET A 1 107 ? -5.297 -2.921 6.409 1.00 96.31 107 MET A N 1
ATOM 875 C CA . MET A 1 107 ? -5.094 -1.769 5.536 1.00 96.31 107 MET A CA 1
ATOM 876 C C . MET A 1 107 ? -5.674 -0.491 6.129 1.00 96.31 107 MET A C 1
ATOM 878 O O . MET A 1 107 ? -6.666 -0.529 6.858 1.00 96.31 107 MET A O 1
ATOM 882 N N . PHE A 1 108 ? -5.088 0.639 5.743 1.00 95.81 108 PHE A N 1
ATOM 883 C CA . PHE A 1 108 ? -5.550 1.973 6.110 1.00 95.81 108 PHE A CA 1
ATOM 884 C C . PHE A 1 108 ? -5.586 2.890 4.885 1.00 95.81 108 PHE A C 1
ATOM 886 O O . PHE A 1 108 ? -4.683 2.827 4.049 1.00 95.81 108 PHE A O 1
ATOM 893 N N . SER A 1 109 ? -6.590 3.764 4.788 1.00 95.38 109 SER A N 1
ATOM 894 C CA . SER A 1 109 ? -6.609 4.837 3.786 1.00 95.38 109 SER A CA 1
ATOM 895 C C . SER A 1 109 ? -5.819 6.043 4.294 1.00 95.38 109 SER A C 1
ATOM 897 O O . SER A 1 109 ? -6.152 6.616 5.335 1.00 95.38 109 SER A O 1
ATOM 899 N N . VAL A 1 110 ? -4.798 6.478 3.548 1.00 94.44 110 VAL A N 1
ATOM 900 C CA . VAL A 1 110 ? -4.060 7.707 3.890 1.00 94.44 110 VAL A CA 1
ATOM 901 C C . VAL A 1 110 ? -4.993 8.916 3.820 1.00 94.44 110 VAL A C 1
ATOM 903 O O . VAL A 1 110 ? -4.974 9.770 4.707 1.00 94.44 110 VAL A O 1
ATOM 906 N N . GLY A 1 111 ? -5.859 8.963 2.805 1.00 92.62 111 GLY A N 1
ATOM 907 C CA . GLY A 1 111 ? -6.834 10.034 2.627 1.00 92.62 111 GLY A CA 1
ATOM 908 C C . GLY A 1 111 ? -7.781 10.207 3.820 1.00 92.62 111 GLY A C 1
ATOM 909 O O . GLY A 1 111 ? -7.995 11.339 4.252 1.00 92.62 111 GLY A O 1
ATOM 910 N N . GLU A 1 112 ? -8.317 9.112 4.366 1.00 92.25 112 GLU A N 1
ATOM 911 C CA . GLU A 1 112 ? -9.216 9.146 5.535 1.00 92.25 112 GLU A CA 1
ATOM 912 C C . GLU A 1 112 ? -8.476 9.508 6.831 1.00 92.25 112 GLU A C 1
ATOM 914 O O . GLU A 1 112 ? -8.990 10.279 7.649 1.00 92.25 112 GLU A O 1
ATOM 919 N N . ILE A 1 113 ? -7.242 9.016 7.010 1.00 92.94 113 ILE A N 1
ATOM 920 C CA . ILE A 1 113 ? -6.409 9.370 8.170 1.00 92.94 113 ILE A CA 1
ATOM 921 C C . ILE A 1 113 ? -6.129 10.875 8.191 1.00 92.94 113 ILE A C 1
ATOM 923 O O . ILE A 1 113 ? -6.268 11.510 9.240 1.00 92.94 113 ILE A O 1
ATOM 927 N N . LEU A 1 114 ? -5.726 11.449 7.052 1.00 90.88 114 LEU A N 1
ATOM 928 C CA . LEU A 1 114 ? -5.439 12.880 6.939 1.00 90.88 114 LEU A CA 1
ATOM 929 C C . LEU A 1 114 ? -6.701 13.721 7.165 1.00 90.88 114 LEU A C 1
ATOM 931 O O . LEU A 1 114 ? -6.655 14.697 7.912 1.00 90.88 114 LEU A O 1
ATOM 935 N N . GLU A 1 115 ? -7.837 13.300 6.609 1.00 89.81 115 GLU A N 1
ATOM 936 C CA . GLU A 1 115 ? -9.130 13.965 6.805 1.00 89.81 115 GLU A CA 1
ATOM 937 C C . GLU A 1 115 ? -9.571 13.972 8.268 1.00 89.81 115 GLU A C 1
ATOM 939 O O . GLU A 1 115 ? -9.923 15.023 8.798 1.00 89.81 115 GLU A O 1
ATOM 944 N N . THR A 1 116 ? -9.460 12.834 8.959 1.00 90.25 116 THR A N 1
ATOM 945 C CA . THR A 1 116 ? -9.786 12.735 10.392 1.00 90.25 116 THR A CA 1
ATOM 946 C C . THR A 1 116 ? -8.928 13.674 11.247 1.00 90.25 116 THR A C 1
ATOM 948 O O . THR A 1 116 ? -9.318 14.063 12.347 1.00 90.25 116 THR A O 1
ATOM 951 N N . ARG A 1 117 ? -7.742 14.044 10.755 1.00 89.38 117 ARG A N 1
ATOM 952 C CA . ARG A 1 117 ? -6.811 14.968 11.414 1.00 89.38 117 ARG A CA 1
ATOM 953 C C . ARG A 1 117 ? -6.987 16.425 10.971 1.00 89.38 117 ARG A C 1
ATOM 955 O O . ARG A 1 117 ? -6.215 17.271 11.411 1.00 89.38 117 ARG A O 1
ATOM 962 N N . GLY A 1 118 ? -7.958 16.725 10.103 1.00 87.75 118 GLY A N 1
ATOM 963 C CA . GLY A 1 118 ? -8.162 18.062 9.536 1.00 87.75 118 GLY A CA 1
ATOM 964 C C . GLY A 1 118 ? -7.043 18.508 8.586 1.00 87.75 118 GLY A C 1
ATOM 965 O O . GLY A 1 118 ? -6.880 19.702 8.346 1.00 87.75 118 GLY A O 1
ATOM 966 N N . LEU A 1 119 ? -6.248 17.568 8.062 1.00 85.19 119 LEU A N 1
ATOM 967 C CA . LEU A 1 119 ? -5.160 17.837 7.124 1.00 85.19 119 LEU A CA 1
ATOM 968 C C . LEU A 1 119 ? -5.672 17.730 5.682 1.00 85.19 119 LEU A C 1
ATOM 970 O O . LEU A 1 119 ? -6.519 16.896 5.360 1.00 85.19 119 LEU A O 1
ATOM 974 N N . GLN A 1 120 ? -5.161 18.581 4.790 1.00 75.00 120 GLN A N 1
ATOM 975 C CA . GLN A 1 120 ? -5.613 18.603 3.398 1.00 75.00 120 GLN A CA 1
ATOM 976 C C . GLN A 1 120 ? -5.247 17.314 2.650 1.00 75.00 120 GLN A C 1
ATOM 978 O O . GLN A 1 120 ? -4.113 16.836 2.717 1.00 75.00 120 GLN A O 1
ATOM 983 N N . LYS A 1 121 ? -6.204 16.799 1.865 1.00 64.31 121 LYS A N 1
ATOM 984 C CA . LYS A 1 121 ? -5.995 15.690 0.925 1.00 64.31 121 LYS A CA 1
ATOM 985 C C . LYS A 1 121 ? -5.117 16.183 -0.227 1.00 64.31 121 LYS A C 1
ATOM 987 O O . LYS A 1 121 ? -5.606 16.780 -1.181 1.00 64.31 121 LYS A O 1
ATOM 992 N N . GLY A 1 122 ? -3.808 15.973 -0.110 1.00 67.75 122 GLY A N 1
ATOM 993 C CA . GLY A 1 122 ? -2.866 16.197 -1.202 1.00 67.75 122 GLY A CA 1
ATOM 994 C C . GLY A 1 122 ? -2.995 15.128 -2.294 1.00 67.75 122 GLY A C 1
ATOM 995 O O . GLY A 1 122 ? -4.051 14.538 -2.514 1.00 67.75 122 GLY A O 1
ATOM 996 N N . ARG A 1 123 ? -1.877 14.815 -2.956 1.00 67.12 123 ARG A N 1
ATOM 997 C CA . ARG A 1 123 ? -1.811 13.731 -3.954 1.00 67.12 123 ARG A CA 1
ATOM 998 C C . ARG A 1 123 ? -2.042 12.334 -3.360 1.00 67.12 123 ARG A C 1
ATOM 1000 O O . ARG A 1 123 ? -2.221 11.410 -4.125 1.00 67.12 123 ARG A O 1
ATOM 1007 N N . GLN A 1 124 ? -2.072 12.175 -2.038 1.00 76.31 124 GLN A N 1
ATOM 1008 C CA . GLN A 1 124 ? -2.107 10.877 -1.343 1.00 76.31 124 GLN A CA 1
ATOM 1009 C C . GLN A 1 124 ? -3.524 10.302 -1.148 1.00 76.31 124 GLN A C 1
ATOM 1011 O O . GLN A 1 124 ? -3.731 9.420 -0.321 1.00 76.31 124 GLN A O 1
ATOM 1016 N N . ARG A 1 125 ? -4.543 10.827 -1.843 1.00 83.44 125 ARG A N 1
ATOM 1017 C CA . ARG A 1 125 ? -5.943 10.420 -1.612 1.00 83.44 125 ARG A CA 1
ATOM 1018 C C . ARG A 1 125 ? -6.205 8.958 -1.982 1.00 83.44 125 ARG A C 1
ATOM 1020 O O . ARG A 1 125 ? -7.044 8.318 -1.361 1.00 83.44 125 ARG A O 1
ATOM 1027 N N . ASP A 1 126 ? -5.519 8.470 -3.001 1.00 92.38 126 ASP A N 1
ATOM 1028 C CA . ASP A 1 126 ? -5.577 7.099 -3.499 1.00 92.38 126 ASP A CA 1
ATOM 1029 C C . ASP A 1 126 ? -4.474 6.212 -2.901 1.00 92.38 126 ASP A C 1
ATOM 1031 O O . ASP A 1 126 ? -4.325 5.070 -3.324 1.00 92.38 126 ASP A O 1
ATOM 1035 N N . GLU A 1 127 ? -3.700 6.718 -1.936 1.00 95.06 127 GLU A N 1
ATOM 1036 C CA . GLU A 1 127 ? -2.675 5.945 -1.243 1.00 95.06 127 GLU A CA 1
ATOM 1037 C C . GLU A 1 127 ? -3.280 5.164 -0.068 1.00 95.06 127 GLU A C 1
ATOM 1039 O O . GLU A 1 127 ? -4.059 5.682 0.741 1.00 95.06 127 GLU A O 1
ATOM 1044 N N . TYR A 1 128 ? -2.888 3.899 0.029 1.00 96.94 128 TYR A N 1
ATOM 1045 C CA . TYR A 1 128 ? -3.269 2.977 1.086 1.00 96.94 128 TYR A CA 1
ATOM 1046 C C . TYR A 1 128 ? -2.022 2.359 1.704 1.00 96.94 128 TYR A C 1
ATOM 1048 O O . TYR A 1 128 ? -1.009 2.150 1.035 1.00 96.94 128 TYR A O 1
ATOM 1056 N N . LEU A 1 129 ? -2.116 2.031 2.988 1.00 96.50 129 LEU A N 1
ATOM 1057 C CA . LEU A 1 129 ? -1.027 1.449 3.761 1.00 96.50 129 LEU A CA 1
ATOM 1058 C C . LEU A 1 129 ? -1.398 0.032 4.179 1.00 96.50 129 LEU A C 1
ATOM 1060 O O . LEU A 1 129 ? -2.331 -0.142 4.960 1.00 96.50 129 LEU A O 1
ATOM 1064 N N . PHE A 1 130 ? -0.653 -0.965 3.708 1.00 96.62 130 PHE A N 1
ATOM 1065 C CA . PHE A 1 130 ? -0.669 -2.301 4.310 1.00 96.62 130 PHE A CA 1
ATOM 1066 C C . PHE A 1 130 ? 0.181 -2.314 5.576 1.00 96.62 130 PHE A C 1
ATOM 1068 O O . PHE A 1 130 ? 1.271 -1.740 5.592 1.00 96.62 130 PHE A O 1
ATOM 1075 N N . LEU A 1 131 ? -0.276 -3.001 6.621 1.00 94.56 131 LEU A N 1
ATOM 1076 C CA . LEU A 1 131 ? 0.510 -3.209 7.833 1.00 94.56 131 LEU A CA 1
ATOM 1077 C C . LEU A 1 131 ? 1.373 -4.469 7.728 1.00 94.56 131 LEU A C 1
ATOM 1079 O O . LEU A 1 131 ? 0.862 -5.577 7.592 1.00 94.56 131 LEU A O 1
ATOM 1083 N N . SER A 1 132 ? 2.677 -4.305 7.937 1.00 93.19 132 SER A N 1
ATOM 1084 C CA . SER A 1 132 ? 3.706 -5.346 8.080 1.00 93.19 132 SER A CA 1
ATOM 1085 C C . SER A 1 132 ? 3.983 -6.220 6.853 1.00 93.19 132 SER A C 1
ATOM 1087 O O . SER 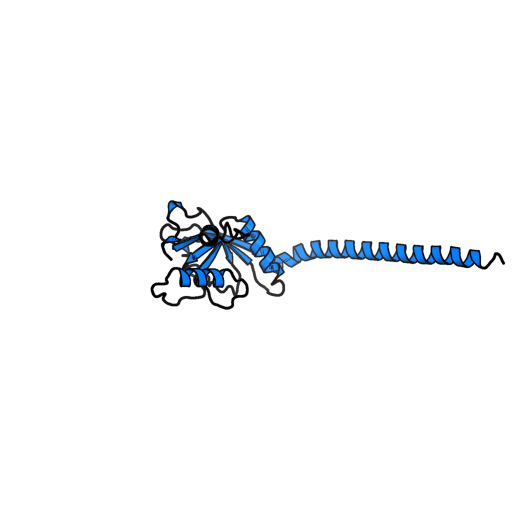A 1 132 ? 5.154 -6.466 6.569 1.00 93.19 132 SER A O 1
ATOM 1089 N N . ARG A 1 133 ? 2.968 -6.715 6.136 1.00 95.06 133 ARG A N 1
ATOM 1090 C CA . ARG A 1 133 ? 3.167 -7.642 5.014 1.00 95.06 133 ARG A CA 1
ATOM 1091 C C . ARG A 1 133 ? 2.099 -7.535 3.931 1.00 95.06 133 ARG A C 1
ATOM 1093 O O . ARG A 1 133 ? 0.976 -7.126 4.207 1.00 95.06 133 ARG A O 1
ATOM 1100 N N . ILE A 1 134 ? 2.460 -7.983 2.733 1.00 96.44 134 ILE A N 1
ATOM 1101 C CA . ILE A 1 134 ? 1.528 -8.346 1.661 1.00 96.44 134 ILE A CA 1
ATOM 1102 C C . ILE A 1 134 ? 1.875 -9.780 1.244 1.00 96.44 134 ILE A C 1
ATOM 1104 O O . ILE A 1 134 ? 2.989 -9.983 0.756 1.00 96.44 134 ILE A O 1
ATOM 1108 N N . PRO A 1 135 ? 0.985 -10.765 1.447 1.00 95.69 135 PRO A N 1
ATOM 1109 C CA . PRO A 1 135 ? 1.237 -12.147 1.046 1.00 95.69 135 PRO A CA 1
ATOM 1110 C C . PRO A 1 135 ? 1.502 -12.281 -0.457 1.00 95.69 135 PRO A C 1
ATOM 1112 O O . PRO A 1 135 ? 0.947 -11.523 -1.255 1.00 95.69 135 PRO A O 1
ATOM 1115 N N . VAL A 1 136 ? 2.311 -13.270 -0.847 1.00 95.31 136 VAL A N 1
ATOM 1116 C CA . VAL A 1 136 ? 2.582 -13.559 -2.266 1.00 95.31 136 VAL A CA 1
ATOM 1117 C C . VAL A 1 136 ? 1.303 -13.882 -3.041 1.00 95.31 136 VAL A C 1
ATOM 1119 O O . VAL A 1 136 ? 1.139 -13.400 -4.155 1.00 95.31 136 VAL A O 1
ATOM 1122 N N . ASP A 1 137 ? 0.347 -14.576 -2.419 1.00 95.12 137 ASP A N 1
ATOM 1123 C CA . ASP A 1 137 ? -0.937 -14.933 -3.039 1.00 95.12 137 ASP A CA 1
ATOM 1124 C C . ASP A 1 137 ? -1.811 -13.711 -3.370 1.00 95.12 137 ASP A C 1
ATOM 1126 O O . ASP A 1 137 ? -2.690 -13.780 -4.230 1.00 95.12 137 ASP A O 1
ATOM 1130 N N . SER A 1 138 ? -1.565 -12.570 -2.715 1.00 96.69 138 SER A N 1
ATOM 1131 C CA . SER A 1 138 ? -2.236 -11.306 -3.032 1.00 96.69 138 SER A CA 1
ATOM 1132 C C . SER A 1 138 ? -1.631 -10.625 -4.265 1.00 96.69 138 SER A C 1
ATOM 1134 O O . SER A 1 138 ? -2.233 -9.696 -4.803 1.00 96.69 138 SER A O 1
ATOM 1136 N N . VAL A 1 139 ? -0.446 -11.039 -4.724 1.00 96.88 139 VAL A N 1
ATOM 1137 C CA . VAL A 1 139 ? 0.213 -10.493 -5.917 1.00 96.88 139 VAL A CA 1
ATOM 1138 C C . VAL A 1 139 ? -0.345 -11.177 -7.160 1.00 96.88 139 VAL A C 1
ATOM 1140 O O . VAL A 1 139 ? -0.115 -12.356 -7.402 1.00 96.88 139 VAL A O 1
ATOM 1143 N N . VAL A 1 140 ? -1.063 -10.414 -7.983 1.00 97.38 140 VAL A N 1
ATOM 1144 C CA . VAL A 1 140 ? -1.769 -10.934 -9.169 1.00 97.38 140 VAL A CA 1
ATOM 1145 C C . VAL A 1 140 ? -1.139 -10.495 -10.491 1.00 97.38 140 VAL A C 1
ATOM 1147 O O . VAL A 1 140 ? -1.567 -10.931 -11.556 1.00 97.38 140 VAL A O 1
ATOM 1150 N N . GLY A 1 141 ? -0.122 -9.633 -10.449 1.00 94.81 141 GLY A N 1
ATOM 1151 C CA . GLY A 1 141 ? 0.625 -9.230 -11.635 1.00 94.81 141 GLY A CA 1
ATOM 1152 C C . GLY A 1 141 ? 1.890 -8.459 -11.287 1.00 94.81 141 GLY A C 1
ATOM 1153 O O . GLY A 1 141 ? 1.924 -7.712 -10.312 1.00 94.81 141 GLY A O 1
ATOM 1154 N N . VAL A 1 142 ? 2.926 -8.626 -12.102 1.00 94.75 142 VAL A N 1
ATOM 1155 C CA . VAL A 1 142 ? 4.184 -7.883 -11.999 1.00 94.75 142 VAL A CA 1
ATOM 1156 C C . VAL A 1 142 ? 4.547 -7.406 -13.394 1.00 94.75 142 VAL A C 1
ATOM 1158 O O . VAL A 1 142 ? 4.743 -8.209 -14.303 1.00 94.75 142 VAL A O 1
ATOM 1161 N N . GLU A 1 143 ? 4.634 -6.095 -13.563 1.00 93.38 143 GLU A N 1
ATOM 1162 C CA . GLU A 1 143 ? 4.974 -5.460 -14.830 1.00 93.38 143 GLU A CA 1
ATOM 1163 C C . GLU A 1 143 ? 6.266 -4.667 -14.660 1.00 93.38 143 GLU A C 1
ATOM 1165 O O . GLU A 1 143 ? 6.410 -3.874 -13.727 1.00 93.38 143 GLU A O 1
ATOM 1170 N N . ARG A 1 144 ? 7.219 -4.850 -15.575 1.00 89.38 144 ARG A N 1
ATOM 1171 C CA . ARG A 1 144 ? 8.377 -3.961 -15.659 1.00 89.38 144 ARG A CA 1
ATOM 1172 C C . ARG A 1 144 ? 7.919 -2.642 -16.271 1.00 89.38 144 ARG A C 1
ATOM 1174 O O . ARG A 1 144 ? 7.435 -2.632 -17.398 1.00 89.38 144 ARG A O 1
ATOM 1181 N N . VAL A 1 145 ? 8.076 -1.541 -15.541 1.00 84.06 145 VAL A N 1
ATOM 1182 C CA . VAL A 1 145 ? 7.732 -0.204 -16.050 1.00 84.06 145 VAL A CA 1
ATOM 1183 C C . VAL A 1 145 ? 8.928 0.418 -16.758 1.00 84.06 145 VAL A C 1
ATOM 1185 O O . VAL A 1 145 ? 8.756 1.046 -17.797 1.00 84.06 145 VAL A O 1
ATOM 1188 N N . PHE A 1 146 ? 10.126 0.238 -16.189 1.00 74.69 146 PHE A N 1
ATOM 1189 C CA . PHE A 1 146 ? 11.378 0.776 -16.721 1.00 74.69 146 PHE A CA 1
ATOM 1190 C C . PHE A 1 146 ? 12.565 -0.127 -16.369 1.00 74.69 146 PHE A C 1
ATOM 1192 O O . PHE A 1 146 ? 12.702 -0.549 -15.219 1.00 74.69 146 PHE A O 1
ATOM 1199 N N . SER A 1 147 ? 13.442 -0.364 -17.341 1.00 66.25 147 SER A N 1
ATOM 1200 C CA . SER A 1 147 ? 14.848 -0.752 -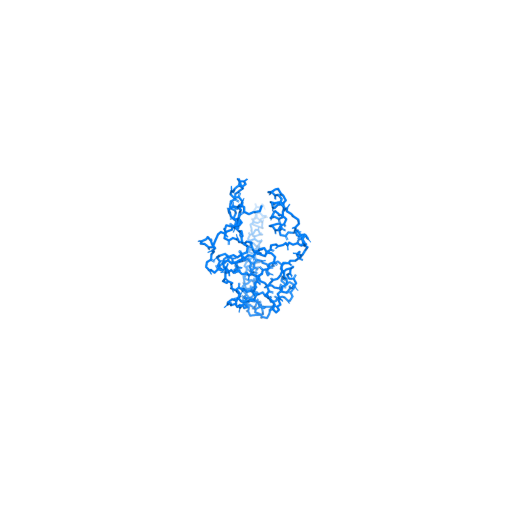17.185 1.00 66.25 147 SER A CA 1
ATOM 1201 C C . SER A 1 147 ? 15.742 0.408 -17.639 1.00 66.25 147 SER A C 1
ATOM 1203 O O . SER A 1 147 ? 15.350 1.200 -18.499 1.00 66.25 147 SER A O 1
ATOM 1205 N N . LYS A 1 148 ? 16.972 0.495 -17.119 1.00 60.88 148 LYS A N 1
ATOM 1206 C CA . LYS A 1 148 ? 18.006 1.391 -17.661 1.00 60.88 148 LYS A CA 1
ATOM 1207 C C . LYS A 1 148 ? 18.234 1.153 -19.161 1.00 60.88 148 LYS A C 1
ATOM 1209 O O . LYS A 1 148 ? 18.487 2.108 -19.891 1.00 60.88 148 LYS A O 1
ATOM 1214 N N . ASP A 1 149 ? 18.042 -0.079 -19.632 1.00 57.69 149 ASP A N 1
ATOM 1215 C CA . ASP A 1 149 ? 18.130 -0.434 -21.054 1.00 57.69 149 ASP A CA 1
ATOM 1216 C C . ASP A 1 149 ? 17.047 0.251 -21.904 1.00 57.69 149 ASP A C 1
ATOM 1218 O O . ASP A 1 149 ? 17.307 0.638 -23.043 1.00 57.69 149 ASP A O 1
ATOM 1222 N N . ASP A 1 150 ? 15.861 0.501 -21.334 1.00 55.84 150 ASP A N 1
ATOM 1223 C CA . ASP A 1 150 ? 14.761 1.196 -22.019 1.00 55.84 150 ASP A CA 1
ATOM 1224 C C . ASP A 1 150 ? 15.089 2.702 -22.209 1.00 55.84 150 ASP A C 1
ATOM 1226 O O . ASP A 1 150 ? 14.540 3.388 -23.078 1.00 55.84 150 ASP A O 1
ATOM 1230 N N . ILE A 1 151 ? 16.039 3.239 -21.426 1.00 51.22 151 ILE A N 1
ATOM 1231 C CA . ILE A 1 151 ? 16.525 4.624 -21.534 1.00 51.22 151 ILE A CA 1
ATOM 1232 C C . ILE A 1 151 ? 17.473 4.783 -22.732 1.00 51.22 151 ILE A C 1
ATOM 1234 O O . ILE A 1 151 ? 17.566 5.884 -23.272 1.00 51.22 151 ILE A O 1
ATOM 1238 N N . CYS A 1 152 ? 18.121 3.723 -23.225 1.00 46.66 152 CYS A N 1
ATOM 1239 C CA . CYS A 1 152 ? 18.930 3.815 -24.447 1.00 46.66 152 CYS A CA 1
ATOM 1240 C C . CYS A 1 152 ? 18.067 4.122 -25.686 1.00 46.66 152 CYS A C 1
ATOM 1242 O O . CYS A 1 152 ? 18.498 4.866 -26.567 1.00 46.66 152 CYS A O 1
ATOM 1244 N N . GLU A 1 153 ? 16.822 3.645 -25.723 1.00 40.50 153 GLU A N 1
ATOM 1245 C CA . GLU A 1 153 ? 15.899 3.871 -26.841 1.00 40.50 153 GLU A CA 1
ATOM 1246 C C . GLU A 1 153 ? 15.187 5.237 -26.732 1.00 40.50 153 GLU A C 1
ATOM 1248 O O . GLU A 1 153 ? 15.102 5.994 -27.703 1.00 40.50 153 GLU A O 1
ATOM 1253 N N . TYR A 1 154 ? 14.770 5.634 -25.522 1.00 41.44 154 TYR A N 1
ATOM 1254 C CA . TYR A 1 154 ? 14.092 6.921 -25.290 1.00 41.44 154 TYR A CA 1
ATOM 1255 C C . TYR A 1 154 ? 15.061 8.110 -25.145 1.00 41.44 154 TYR A C 1
ATOM 1257 O O . TYR A 1 154 ? 14.758 9.245 -25.530 1.00 41.44 154 TYR A O 1
ATOM 1265 N N . GLY A 1 155 ? 16.259 7.853 -24.620 1.00 40.34 155 GLY A N 1
ATOM 1266 C CA . GLY A 1 155 ? 17.346 8.811 -24.454 1.00 40.34 155 GLY A CA 1
ATOM 1267 C C . GLY A 1 155 ? 17.883 9.301 -25.792 1.00 40.34 155 GLY A C 1
ATOM 1268 O O . GLY A 1 155 ? 18.144 10.495 -25.912 1.00 40.34 155 GLY A O 1
ATOM 1269 N N . MET A 1 156 ? 17.931 8.451 -26.825 1.00 40.12 156 MET A N 1
ATOM 1270 C CA . MET A 1 156 ? 18.255 8.852 -28.202 1.00 40.12 156 MET A CA 1
ATOM 1271 C C . MET A 1 156 ? 17.201 9.814 -28.775 1.00 40.12 156 MET A C 1
ATOM 1273 O O . MET A 1 156 ? 17.553 10.861 -29.313 1.00 40.12 156 MET A O 1
ATOM 1277 N N . ALA A 1 157 ? 15.905 9.539 -28.592 1.00 42.62 157 ALA A N 1
ATOM 1278 C CA . ALA A 1 157 ? 14.829 10.390 -29.113 1.00 42.62 157 ALA A CA 1
ATOM 1279 C C . ALA A 1 157 ? 14.731 11.757 -28.397 1.00 42.62 157 ALA A C 1
ATOM 1281 O O . ALA A 1 157 ? 14.504 12.795 -29.033 1.00 42.62 157 ALA A O 1
ATOM 1282 N N . HIS A 1 158 ? 14.945 11.788 -27.076 1.00 39.56 158 HIS A N 1
ATOM 1283 C CA . HIS A 1 158 ? 14.824 13.010 -26.272 1.00 39.56 158 HIS A CA 1
ATOM 1284 C C . HIS A 1 158 ? 16.110 13.859 -26.243 1.00 39.56 158 HIS A C 1
ATOM 1286 O O . HIS A 1 158 ? 16.035 15.083 -26.076 1.00 39.56 158 HIS A O 1
ATOM 1292 N N . THR A 1 159 ? 17.290 13.250 -26.442 1.00 38.09 159 THR A N 1
ATOM 1293 C CA . THR A 1 159 ? 18.530 14.006 -26.686 1.00 38.09 159 THR A CA 1
ATOM 1294 C C . THR A 1 159 ? 18.624 14.500 -28.120 1.00 38.09 159 THR A C 1
ATOM 1296 O O . THR A 1 159 ? 19.051 15.635 -28.280 1.00 38.09 159 THR A O 1
ATOM 1299 N N . LEU A 1 160 ? 18.145 13.775 -29.142 1.00 37.56 160 LEU A N 1
ATOM 1300 C CA . LEU A 1 160 ? 18.084 14.300 -30.516 1.00 37.56 160 LEU A CA 1
ATOM 1301 C C . LEU A 1 160 ? 17.153 15.510 -30.626 1.00 37.56 160 LEU A C 1
ATOM 1303 O O . LEU A 1 160 ? 17.529 16.506 -31.233 1.00 37.56 160 LEU A O 1
ATOM 1307 N N . THR A 1 161 ? 15.985 15.502 -29.982 1.00 39.91 161 THR A N 1
ATOM 1308 C CA . THR A 1 161 ? 15.091 16.675 -29.981 1.00 39.91 161 THR A CA 1
ATOM 1309 C C . THR A 1 161 ? 15.653 17.843 -29.169 1.00 39.91 161 THR A C 1
ATOM 1311 O O . THR A 1 161 ? 15.602 18.975 -29.648 1.00 39.91 161 THR A O 1
ATOM 1314 N N . LYS A 1 162 ? 16.279 17.608 -28.003 1.00 37.22 162 LYS A N 1
ATOM 1315 C CA . LYS A 1 162 ? 16.990 18.668 -27.259 1.00 37.22 162 LYS A CA 1
ATOM 1316 C C . LYS A 1 162 ? 18.226 19.188 -27.997 1.00 37.22 162 LYS A C 1
ATOM 1318 O O . LYS A 1 162 ? 18.455 20.394 -27.963 1.00 37.22 162 LYS A O 1
ATOM 1323 N N . TRP A 1 163 ? 18.996 18.344 -28.683 1.00 34.00 163 TRP A N 1
ATOM 1324 C CA . TRP A 1 163 ? 20.155 18.763 -29.476 1.00 34.00 163 TRP A CA 1
ATOM 1325 C C . TRP A 1 163 ? 19.730 19.489 -30.742 1.00 34.00 163 TRP A C 1
ATOM 1327 O O . TRP A 1 163 ? 20.293 20.535 -31.022 1.00 34.00 163 TRP A O 1
ATOM 1337 N N . ILE A 1 164 ? 18.709 19.030 -31.466 1.00 46.66 164 ILE A N 1
ATOM 1338 C CA . ILE A 1 164 ? 18.175 19.740 -32.634 1.00 46.66 164 ILE A CA 1
ATOM 1339 C C . ILE A 1 164 ? 17.611 21.098 -32.199 1.00 46.66 164 ILE A C 1
ATOM 1341 O O . ILE A 1 164 ? 17.978 22.112 -32.789 1.00 46.66 164 ILE A O 1
ATOM 1345 N N . PHE A 1 165 ? 16.819 21.175 -31.123 1.00 39.34 165 PHE A N 1
ATOM 1346 C CA . PHE A 1 165 ? 16.330 22.464 -30.623 1.00 39.34 165 PHE A CA 1
ATOM 1347 C C . PHE A 1 165 ? 17.462 23.366 -30.134 1.00 39.34 165 PHE A C 1
ATOM 1349 O O . PHE A 1 165 ? 17.498 24.527 -30.519 1.00 39.34 165 PHE A O 1
ATOM 1356 N N . THR A 1 166 ? 18.424 22.862 -29.359 1.00 40.75 166 THR A N 1
ATOM 1357 C CA . THR A 1 166 ? 19.556 23.674 -28.879 1.00 40.75 166 THR A CA 1
ATOM 1358 C C . THR A 1 166 ? 20.460 24.107 -30.036 1.00 40.75 166 THR A C 1
ATOM 1360 O O . THR A 1 166 ? 20.853 25.266 -30.107 1.00 40.75 166 THR A O 1
ATOM 1363 N N . TYR A 1 167 ? 20.735 23.234 -31.003 1.00 37.94 167 TYR A N 1
ATOM 1364 C CA . TYR A 1 167 ? 21.600 23.522 -32.147 1.00 37.94 167 TYR A CA 1
ATOM 1365 C C . TYR A 1 167 ? 20.943 24.507 -33.128 1.00 37.94 167 TYR A C 1
ATOM 1367 O O . TYR A 1 167 ? 21.599 25.451 -33.574 1.00 37.94 167 TYR A O 1
ATOM 1375 N N . PHE A 1 168 ? 19.636 24.381 -33.401 1.00 38.41 168 PHE A N 1
ATOM 1376 C CA . PHE A 1 168 ? 18.894 25.370 -34.193 1.00 38.41 168 PHE A CA 1
ATOM 1377 C C . PHE A 1 168 ? 18.681 26.685 -33.436 1.00 38.41 168 PHE A C 1
ATOM 1379 O O . PHE A 1 168 ? 18.836 27.749 -34.032 1.00 38.41 168 PHE A O 1
ATOM 1386 N N . PHE A 1 169 ? 18.384 26.654 -32.136 1.00 36.84 169 PHE A N 1
ATOM 1387 C CA . PHE A 1 169 ? 18.179 27.857 -31.321 1.00 36.84 169 PHE A CA 1
ATOM 1388 C C . PHE A 1 169 ? 19.484 28.651 -31.155 1.00 36.84 169 PHE A C 1
ATOM 1390 O O . PHE A 1 169 ? 19.499 29.863 -31.364 1.00 36.84 169 PHE A O 1
ATOM 1397 N N . VAL A 1 170 ? 20.613 27.976 -30.920 1.00 41.03 170 VAL A N 1
ATOM 1398 C CA . VAL A 1 170 ? 21.938 28.610 -30.826 1.00 41.03 170 VAL A CA 1
ATOM 1399 C C . VAL A 1 170 ? 22.413 29.139 -32.186 1.00 41.03 170 VAL A C 1
ATOM 1401 O O . VAL A 1 170 ? 22.961 30.243 -32.238 1.00 41.03 170 VAL A O 1
ATOM 1404 N N . LYS A 1 171 ? 22.151 28.452 -33.312 1.00 34.59 171 LYS A N 1
ATOM 1405 C CA . LYS A 1 171 ? 22.446 29.010 -34.652 1.00 34.59 171 LYS A CA 1
ATOM 1406 C C . LYS A 1 171 ? 21.567 30.218 -34.994 1.00 34.59 171 LYS A C 1
ATOM 1408 O O . LYS A 1 171 ? 22.079 31.206 -35.521 1.00 34.59 171 LYS A O 1
ATOM 1413 N N . LYS A 1 172 ? 20.274 30.194 -34.653 1.00 36.78 172 LYS A N 1
ATOM 1414 C CA . LYS A 1 172 ? 19.351 31.313 -34.921 1.00 36.78 172 LYS A CA 1
ATOM 1415 C C . LYS A 1 172 ? 19.692 32.546 -34.074 1.00 36.78 172 LYS A C 1
ATOM 1417 O O . LYS A 1 172 ? 19.646 33.661 -34.587 1.00 36.78 172 LYS A O 1
ATOM 1422 N N . ILE A 1 173 ? 20.134 32.355 -32.826 1.00 40.91 173 ILE A N 1
ATOM 1423 C CA . ILE A 1 173 ? 20.585 33.442 -31.939 1.00 40.91 173 ILE A CA 1
ATOM 1424 C C . ILE A 1 173 ? 21.935 34.020 -32.385 1.00 40.91 173 ILE A C 1
ATOM 1426 O O . ILE A 1 173 ? 22.084 35.243 -32.407 1.00 40.91 173 ILE A O 1
ATOM 1430 N N . ARG A 1 174 ? 22.898 33.193 -32.823 1.00 33.53 174 ARG A N 1
ATOM 1431 C CA . ARG A 1 174 ? 24.191 33.701 -33.328 1.00 33.53 174 ARG A CA 1
ATOM 1432 C C . ARG A 1 174 ? 24.030 34.529 -34.609 1.00 33.53 174 ARG A C 1
ATOM 1434 O O . ARG A 1 174 ? 24.662 35.576 -34.714 1.00 33.53 174 ARG A O 1
ATOM 1441 N N . CYS A 1 175 ? 23.130 34.159 -35.524 1.00 36.09 175 CYS A N 1
ATOM 1442 C CA . CYS A 1 175 ? 22.813 35.004 -36.684 1.00 36.09 175 CYS A CA 1
ATOM 1443 C C . CYS A 1 175 ? 22.118 36.318 -36.291 1.00 36.09 175 CYS A C 1
ATOM 1445 O O . CYS A 1 175 ? 22.421 37.360 -36.867 1.00 36.09 175 CYS A O 1
ATOM 1447 N N . TRP A 1 176 ? 21.223 36.304 -35.297 1.00 37.59 176 TRP A N 1
ATOM 1448 C CA . TRP A 1 176 ? 20.472 37.500 -34.903 1.00 37.59 176 TRP A CA 1
ATOM 1449 C C . TRP A 1 176 ? 21.330 38.530 -34.150 1.00 37.59 176 TRP A C 1
ATOM 1451 O O . TRP A 1 176 ? 21.193 39.730 -34.385 1.00 37.59 176 TRP A O 1
ATOM 1461 N N . VAL A 1 177 ? 22.265 38.080 -33.305 1.00 44.59 177 VAL A N 1
ATOM 1462 C CA . VAL A 1 177 ? 23.206 38.963 -32.588 1.00 44.59 177 VAL A CA 1
ATOM 1463 C C . VAL A 1 177 ? 24.227 39.587 -33.547 1.00 44.59 177 VAL A C 1
ATOM 1465 O O . VAL A 1 177 ? 24.465 40.793 -33.475 1.00 44.59 177 VAL A O 1
ATOM 1468 N N . ILE A 1 178 ? 24.750 38.819 -34.512 1.00 44.91 178 ILE A N 1
ATOM 1469 C CA . ILE A 1 178 ? 25.680 39.334 -35.532 1.00 44.91 178 ILE A CA 1
ATOM 1470 C C . ILE A 1 178 ? 24.970 40.333 -36.470 1.00 44.91 178 ILE A C 1
ATOM 1472 O O . ILE A 1 178 ? 25.498 41.414 -36.726 1.00 44.91 178 ILE A O 1
ATOM 1476 N N . LEU A 1 179 ? 23.728 40.061 -36.895 1.00 43.47 179 LEU A N 1
ATOM 1477 C CA . LEU A 1 179 ? 22.927 41.004 -37.695 1.00 43.47 179 LEU A CA 1
ATOM 1478 C C . LEU A 1 179 ? 22.560 42.290 -36.930 1.00 43.47 179 LEU A C 1
ATOM 1480 O O . LEU A 1 179 ? 22.518 43.367 -37.532 1.00 43.47 179 LEU A O 1
ATOM 1484 N N . ARG A 1 180 ? 22.333 42.218 -35.608 1.00 43.19 180 ARG A N 1
ATOM 1485 C CA . ARG A 1 180 ? 22.108 43.407 -34.763 1.00 43.19 180 ARG A CA 1
ATOM 1486 C C . ARG A 1 180 ? 23.381 44.233 -34.562 1.00 43.19 180 ARG A C 1
ATOM 1488 O O . ARG A 1 180 ? 23.290 45.459 -34.571 1.00 43.19 180 ARG A O 1
ATOM 1495 N N . MET A 1 181 ? 24.549 43.600 -34.433 1.00 39.00 181 MET A N 1
ATOM 1496 C CA . MET A 1 181 ? 25.829 44.315 -34.336 1.00 39.00 181 MET A CA 1
ATOM 1497 C C . MET A 1 181 ? 26.197 45.017 -35.652 1.00 39.00 181 MET A C 1
ATOM 1499 O O . MET A 1 181 ? 26.569 46.189 -35.624 1.00 39.00 181 MET A O 1
ATOM 1503 N N . ILE A 1 182 ? 25.983 44.370 -36.805 1.00 47.56 182 ILE A N 1
ATOM 1504 C CA . ILE A 1 182 ? 26.250 44.961 -38.131 1.00 47.56 182 ILE A CA 1
ATOM 1505 C C . ILE A 1 182 ? 25.310 46.144 -38.427 1.00 47.56 182 ILE A C 1
ATOM 1507 O O . ILE A 1 182 ? 25.741 47.171 -38.956 1.00 47.56 182 ILE A O 1
ATOM 1511 N N . ARG A 1 183 ? 24.025 46.057 -38.048 1.00 45.62 183 ARG A N 1
ATOM 1512 C CA . ARG A 1 183 ? 23.067 47.167 -38.225 1.00 45.62 183 ARG A CA 1
ATOM 1513 C C . ARG A 1 183 ? 23.356 48.365 -37.316 1.00 45.62 183 ARG A C 1
ATOM 1515 O O . ARG A 1 183 ? 23.118 49.495 -37.728 1.00 45.62 183 ARG A O 1
ATOM 1522 N N . ARG A 1 184 ? 23.894 48.141 -36.113 1.00 43.88 184 ARG A N 1
ATOM 1523 C CA . ARG A 1 184 ? 24.243 49.220 -35.172 1.00 43.88 184 ARG A CA 1
ATOM 1524 C C . ARG A 1 184 ? 25.534 49.948 -35.572 1.00 43.88 184 ARG A C 1
ATOM 1526 O O . ARG A 1 184 ? 25.619 51.154 -35.378 1.00 43.88 184 ARG A O 1
ATOM 1533 N N . TRP A 1 185 ? 26.480 49.257 -36.215 1.00 41.44 185 TRP A N 1
ATOM 1534 C CA . TRP A 1 185 ? 27.691 49.874 -36.777 1.00 41.44 185 TRP A CA 1
ATOM 1535 C C . TRP A 1 185 ? 27.414 50.768 -37.998 1.00 41.44 185 TRP A C 1
ATOM 1537 O O . TRP A 1 185 ? 27.975 51.856 -38.083 1.00 41.44 185 TRP A O 1
ATOM 1547 N N . ARG A 1 186 ? 26.484 50.397 -38.895 1.00 41.34 186 ARG A N 1
ATOM 1548 C CA . ARG A 1 186 ? 26.128 51.249 -40.055 1.00 41.34 186 ARG A CA 1
ATOM 1549 C C . ARG A 1 186 ? 25.464 52.579 -39.675 1.00 41.34 186 ARG A C 1
ATOM 1551 O O . ARG A 1 186 ? 25.604 53.537 -40.421 1.00 41.34 186 ARG A O 1
ATOM 1558 N N . ILE A 1 187 ? 24.775 52.658 -38.534 1.00 48.22 187 ILE A N 1
ATOM 1559 C CA . ILE A 1 187 ? 24.129 53.902 -38.072 1.00 48.22 187 ILE A CA 1
ATOM 1560 C C . ILE A 1 187 ? 25.155 54.854 -37.435 1.00 48.22 187 ILE A C 1
ATOM 1562 O O . ILE A 1 187 ? 25.101 56.057 -37.669 1.00 48.22 187 ILE A O 1
ATOM 1566 N N . ILE A 1 188 ? 26.133 54.323 -36.693 1.00 46.72 188 ILE A N 1
ATOM 1567 C CA . ILE A 1 188 ? 27.166 55.136 -36.029 1.00 46.72 188 ILE A CA 1
ATOM 1568 C C . ILE A 1 188 ? 28.173 55.692 -37.051 1.00 46.72 188 ILE A C 1
ATOM 1570 O O . ILE A 1 188 ? 28.536 56.862 -36.968 1.00 46.72 188 ILE A O 1
ATOM 1574 N N . SER A 1 189 ? 28.554 54.916 -38.074 1.00 42.75 189 SER A N 1
ATOM 1575 C CA . SER A 1 189 ? 29.450 55.405 -39.136 1.00 42.75 189 SER A CA 1
ATOM 1576 C C . SER A 1 189 ? 28.816 56.469 -40.044 1.00 42.75 189 SER A C 1
ATOM 1578 O O . SER A 1 189 ? 29.541 57.266 -40.627 1.00 42.75 189 SER A O 1
ATOM 1580 N N . MET A 1 190 ? 27.482 56.532 -40.148 1.00 42.72 190 MET A N 1
ATOM 1581 C CA . MET A 1 190 ? 26.789 57.523 -40.987 1.00 42.72 190 MET A CA 1
ATOM 1582 C C . MET A 1 190 ? 26.585 58.876 -40.279 1.00 42.72 190 MET A C 1
ATOM 1584 O O . MET A 1 190 ? 26.404 59.888 -40.945 1.00 42.72 190 MET A O 1
ATOM 1588 N N . MET A 1 191 ? 26.674 58.920 -38.942 1.00 43.59 191 MET A N 1
ATOM 1589 C CA . MET A 1 191 ? 26.625 60.167 -38.157 1.00 43.59 191 MET A CA 1
ATOM 1590 C C . MET A 1 191 ? 27.994 60.850 -37.988 1.00 43.59 191 MET A C 1
ATOM 1592 O O . MET A 1 191 ? 28.036 62.011 -37.595 1.00 43.59 191 MET A O 1
ATOM 1596 N N . MET A 1 192 ? 29.107 60.175 -38.303 1.00 45.31 192 MET A N 1
ATOM 1597 C CA . MET A 1 192 ? 30.455 60.777 -38.308 1.00 45.31 192 MET A CA 1
ATOM 1598 C C . MET A 1 192 ? 30.871 61.375 -39.664 1.00 45.31 192 MET A C 1
ATOM 1600 O O . MET A 1 192 ? 31.940 61.963 -39.755 1.00 45.31 192 MET A O 1
ATOM 1604 N N . LEU A 1 193 ? 30.037 61.256 -40.703 1.00 48.00 193 LEU A N 1
ATOM 1605 C CA . LEU A 1 193 ? 30.301 61.762 -42.061 1.00 48.00 193 LEU A CA 1
ATOM 1606 C C . LEU A 1 193 ? 29.446 62.989 -42.445 1.00 48.00 193 LEU A C 1
ATOM 1608 O O . LEU A 1 193 ? 29.441 63.395 -43.601 1.00 48.00 193 LEU A O 1
ATOM 1612 N N . LEU A 1 194 ? 28.732 63.585 -41.482 1.00 49.25 194 LEU A N 1
ATOM 1613 C CA . LEU A 1 194 ? 27.947 64.821 -41.644 1.00 49.25 194 LEU A CA 1
ATOM 1614 C C . LEU A 1 194 ? 28.346 65.886 -40.603 1.00 49.25 194 LEU A C 1
ATOM 1616 O O . LEU A 1 194 ? 27.499 66.465 -39.920 1.00 49.25 194 LEU A O 1
ATOM 1620 N N . ARG A 1 195 ? 29.652 66.133 -40.480 1.00 43.56 195 ARG A N 1
ATOM 1621 C CA . ARG A 1 195 ? 30.218 67.372 -39.936 1.00 43.56 195 ARG A CA 1
ATOM 1622 C C . ARG A 1 195 ? 31.330 67.857 -40.847 1.00 43.56 195 ARG A C 1
ATOM 1624 O O . ARG A 1 195 ? 32.112 66.990 -41.291 1.00 43.56 195 ARG A O 1
#

InterPro domains:
  IPR056009 Domain of unknown function DUF7587 [PF24494] (11-142)

Organism: Orbilia oligospora (NCBI:txid2813651)

Solvent-accessible surface area (backbone atoms only — not comparable to full-atom values): 10912 Å² total; per-residue (Å²): 79,71,93,55,49,50,51,63,93,68,55,64,76,49,34,26,28,69,45,44,78,89,46,68,52,48,74,58,94,69,19,38,35,24,48,33,78,76,86,79,72,94,56,50,65,65,58,44,50,51,54,51,53,49,57,72,36,83,86,52,85,69,64,33,39,54,42,71,30,19,58,44,62,70,56,34,53,51,49,48,52,53,53,43,71,77,41,68,90,52,91,50,51,35,32,44,32,33,30,39,73,58,74,84,53,55,34,32,48,46,30,58,56,33,48,79,68,74,40,82,74,59,93,48,53,50,29,32,34,31,53,44,52,44,54,40,88,32,52,78,43,79,42,82,75,44,44,66,72,59,42,62,63,51,47,52,59,56,46,50,51,50,45,50,49,49,54,51,51,52,52,54,48,54,54,51,54,51,55,52,53,56,58,54,50,59,57,56,61,59,66,71,73,76,120

Secondary structure (DSSP, 8-state):
-GGGBPPGGGS-S-EEEEEETT-SSEEETTEEE-S---------HHHHHHHHHHHH-TT--SPPSEEEEES-HHHHHHHHHHHHHHTTTS---EEEEEE---TT--EEEHHHHHHHTT----GGGGEEEEESEEEGGGEEEEEEEE-HHHHHHHHHHHHHHHHHHHHHHHHHHHHHHHHHHHHHHHHHHHHSS--

Mean predicted aligned error: 12.88 Å

Foldseek 3Di:
DVVQWDALVRDQQKWKAKDKPPPLWD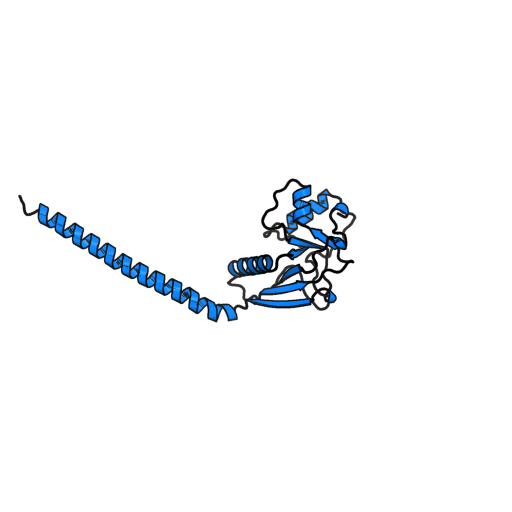QDPFGTFFNDDDDDDDDDPVNVVVLVVLVVPPPRPDGHQWGKIFSDPVLNLVVQVVVCVVVVVDQMWMKMWMFGDDNPWGKGQPLVSCVVVVHDDDSRRRMMITGGGDGPVRTPDIDGSDGNVVCVVVVVVVVVVVCVCVVVVVVVVVVVVVVVVVVVVVVVVVVVVPD

Sequence (195 aa):
MDQHRLLSGQKPGLVYRVHYQGSATEYGENGFAAGDRSMIPSIDKTGFYHMVDEHLRWRSRVLSRFISVFSDRKHAERWARVWQGNNMELDHTVYLVTIKPSEDDVMFSVGEILETRGLQKGRQRDEYLFLSRIPVDSVVGVERVFSKDDICEYGMAHTLTKWIFTYFFVKKIRCWVILRMIRRWRIISMMMLLR

Nearest PDB structures (foldseek):
  4ra2-assembly1_A  TM=1.877E-01  e=1.444E+00  Homo sapiens
  8duj-assembly1_J  TM=1.403E-01  e=3.456E-01  Oryctolagus cuniculus